Protein AF-A0A0F8YLC0-F1 (afdb_monomer_lite)

Secondary structure (DSSP, 8-state):
-----TTS------S-----S--------SS--------SS---------S-----SS------TT----S-----SSS-EEEEE-SSSPTT--EEEEEEETTEEEEEEE-TTS-EEEEEEEEEEETTEEEEEEE-SS------SS----SS----S-----S----SS-----EESSPPPPBTTB-EEEEE--SS-EEEEE-TT--EEES---TTT-SS---SS----TT------TT-EEEETTTTSEEEEPPSSSPPPB-

Foldseek 3Di:
DDDDDPPPDPPPPDVDDPDPPDDDDDDPDPDDPPDPDDDDDDDPDPPPDPDDDDPDDPDDPDPDDVDPPVPDDDDDDQKDKDWAAAPPDDAQFGIWMFIDHPQKTFIATGGPVGHGDDTQWMWGDDVPDTPDIDGDDPDDDPPPPDDDDDPDDDDDPDDDDDDDDDDPDDDDADEDCDDDAAAAPDKDWHWHPDVVIFIWIQHNVRDIDTPDDDLVPDPPDDVVDDDDCVPPDDDDDAPDWDADDPVRPDIWHHHPDPDDTDD

Sequence (263 aa):
MSVEDTTGEATLSAARVMVPAVFRIEDTGLTDYGDFWHDGASFQTNFVNTASWIIRGTGIVDLDDSTIIANKLQVNSTTPGLVLNETDAAADAKQWTFVAGSNIGWWGTQTDVGAFGEYVIKATRTGAAVNTITILGDTIELNPSGSVDIQTALTATSAIVSGDWKFDAQIIIKERATAPVGESAYGVIWVKNTIPNELWFTNDASQDFMLVSDLISDTTPQLGGNLASNGFDILMADGDKVIFGDGGDMQMYNVTGTGTSKI

Radius of gyration: 43.88 Å; chains: 1; bounding box: 103×36×130 Å

Organism: NCBI:txid412755

Structure (mmCIF, N/CA/C/O backbone):
data_AF-A0A0F8YLC0-F1
#
_entry.id   AF-A0A0F8YLC0-F1
#
loop_
_atom_site.group_PDB
_atom_site.id
_atom_site.type_symbol
_atom_site.label_atom_id
_atom_site.label_alt_id
_atom_site.label_comp_id
_atom_site.label_asym_id
_atom_site.label_entity_id
_atom_site.label_seq_id
_atom_site.pdbx_PDB_ins_code
_atom_site.Cartn_x
_atom_site.Cartn_y
_atom_site.Cartn_z
_atom_site.occupancy
_atom_site.B_iso_or_equiv
_atom_site.auth_seq_id
_atom_site.auth_comp_id
_atom_site.auth_asym_id
_atom_site.auth_atom_id
_atom_site.pdbx_PDB_model_num
ATOM 1 N N . MET A 1 1 ? 51.246 6.888 -69.976 1.00 49.12 1 MET A N 1
ATOM 2 C CA . MET A 1 1 ? 52.614 7.281 -69.586 1.00 49.12 1 MET A CA 1
ATOM 3 C C . MET A 1 1 ? 53.104 6.191 -68.653 1.00 49.12 1 MET A C 1
ATOM 5 O O . MET A 1 1 ? 52.649 6.143 -67.522 1.00 49.12 1 MET A O 1
ATOM 9 N N . SER A 1 2 ? 53.864 5.229 -69.175 1.00 40.53 2 SER A N 1
ATOM 10 C CA . SER A 1 2 ? 54.412 4.113 -68.401 1.00 40.53 2 SER A CA 1
ATOM 11 C C . SER A 1 2 ? 55.784 4.520 -67.880 1.00 40.53 2 SER A C 1
ATOM 13 O O . SER A 1 2 ? 56.675 4.832 -68.668 1.00 40.53 2 SER A O 1
ATOM 15 N N . VAL A 1 3 ? 55.926 4.561 -66.560 1.00 45.16 3 VAL A N 1
ATOM 16 C CA . VAL A 1 3 ? 57.227 4.630 -65.901 1.00 45.16 3 VAL A CA 1
ATOM 17 C C . VAL A 1 3 ? 57.544 3.198 -65.498 1.00 45.16 3 VAL A C 1
ATOM 19 O O . VAL A 1 3 ? 56.932 2.672 -64.575 1.00 45.16 3 VAL A O 1
ATOM 22 N N . GLU A 1 4 ? 58.423 2.543 -66.249 1.00 51.12 4 GLU A N 1
ATOM 23 C CA . GLU A 1 4 ? 59.085 1.328 -65.779 1.00 51.12 4 GLU A CA 1
ATOM 24 C C . GLU A 1 4 ? 60.307 1.775 -64.978 1.00 51.12 4 GLU A C 1
ATOM 26 O O . GLU A 1 4 ? 61.273 2.288 -65.541 1.00 51.12 4 GLU A O 1
ATOM 31 N N . ASP A 1 5 ? 60.232 1.634 -63.657 1.00 52.47 5 ASP A N 1
ATOM 32 C CA . ASP A 1 5 ? 61.389 1.745 -62.778 1.00 52.47 5 ASP A CA 1
ATOM 33 C C . ASP A 1 5 ? 61.902 0.334 -62.483 1.00 52.47 5 ASP A C 1
ATOM 35 O O . ASP A 1 5 ? 61.271 -0.459 -61.784 1.00 52.47 5 ASP A O 1
ATOM 39 N N . THR A 1 6 ? 63.053 0.011 -63.063 1.00 59.28 6 THR A N 1
ATOM 40 C CA . THR A 1 6 ? 63.736 -1.279 -62.932 1.00 59.28 6 THR A CA 1
ATOM 41 C C . THR A 1 6 ? 64.575 -1.400 -61.657 1.00 59.28 6 THR A C 1
ATOM 43 O O . THR A 1 6 ? 65.374 -2.329 -61.554 1.00 59.28 6 THR A O 1
ATOM 46 N N . THR A 1 7 ? 64.439 -0.485 -60.691 1.00 53.69 7 THR A N 1
ATOM 47 C CA . THR A 1 7 ? 65.241 -0.500 -59.450 1.00 53.69 7 THR A CA 1
ATOM 48 C C . THR A 1 7 ? 64.476 -0.844 -58.172 1.00 53.69 7 THR A C 1
ATOM 50 O O . THR A 1 7 ? 65.078 -0.919 -57.107 1.00 53.69 7 THR A O 1
ATOM 53 N N . GLY A 1 8 ? 63.193 -1.203 -58.276 1.00 55.62 8 GLY A N 1
ATOM 54 C CA . GLY A 1 8 ? 62.492 -1.935 -57.214 1.00 55.62 8 GLY A CA 1
ATOM 55 C C . GLY A 1 8 ? 61.989 -1.105 -56.030 1.00 55.62 8 GLY A C 1
ATOM 56 O O . GLY A 1 8 ? 61.423 -1.691 -55.117 1.00 55.62 8 GLY A O 1
ATOM 57 N N . GLU A 1 9 ? 62.098 0.225 -56.063 1.00 57.47 9 GLU A N 1
ATOM 58 C CA . GLU A 1 9 ? 61.400 1.129 -55.136 1.00 57.47 9 GLU A CA 1
ATOM 59 C C . GLU A 1 9 ? 60.918 2.383 -55.879 1.00 57.47 9 GLU A C 1
ATOM 61 O O . GLU A 1 9 ? 61.527 3.452 -55.829 1.00 57.47 9 GLU A O 1
ATOM 66 N N . ALA A 1 10 ? 59.787 2.258 -56.579 1.00 52.00 10 ALA A N 1
ATOM 67 C CA . ALA A 1 10 ? 59.143 3.394 -57.226 1.00 52.00 10 ALA A CA 1
ATOM 68 C C . ALA A 1 10 ? 58.538 4.326 -56.159 1.00 52.00 10 ALA A C 1
ATOM 70 O O . ALA A 1 10 ? 57.393 4.163 -55.729 1.00 52.00 10 ALA A O 1
ATOM 71 N N . THR A 1 11 ? 59.300 5.329 -55.722 1.00 52.69 11 THR A N 1
ATOM 72 C CA . THR A 1 11 ? 58.778 6.431 -54.906 1.00 52.69 11 THR A CA 1
ATOM 73 C C . THR A 1 11 ? 57.911 7.325 -55.790 1.00 52.69 11 THR A C 1
ATOM 75 O O . THR A 1 11 ? 58.383 8.189 -56.528 1.00 52.69 11 THR A O 1
ATOM 78 N N . LEU A 1 12 ? 56.601 7.093 -55.741 1.00 53.84 12 LEU A N 1
ATOM 79 C CA . LEU A 1 12 ? 55.612 7.808 -56.542 1.00 53.84 12 LEU A CA 1
ATOM 80 C C . LEU A 1 12 ? 55.390 9.220 -55.966 1.00 53.84 12 LEU A C 1
ATOM 82 O O . LEU A 1 12 ? 54.436 9.488 -55.242 1.00 53.84 12 LEU A O 1
ATOM 86 N N . SER A 1 13 ? 56.299 10.145 -56.285 1.00 58.00 13 SER A N 1
ATOM 87 C CA . SER A 1 13 ? 56.192 11.577 -55.965 1.00 58.00 13 SER A CA 1
ATOM 88 C C . SER A 1 13 ? 55.211 12.272 -56.920 1.00 58.00 13 SER A C 1
ATOM 90 O O . SER A 1 13 ? 55.579 13.092 -57.763 1.00 58.00 13 SER A O 1
ATOM 92 N N . ALA A 1 14 ? 53.930 11.906 -56.849 1.00 55.78 14 ALA A N 1
ATOM 93 C CA . ALA A 1 14 ? 52.875 12.616 -57.562 1.00 55.78 14 ALA A CA 1
ATOM 94 C C . ALA A 1 14 ? 52.293 13.701 -56.647 1.00 55.78 14 ALA A C 1
ATOM 96 O O . ALA A 1 14 ? 51.530 13.419 -55.728 1.00 55.78 14 ALA A O 1
ATOM 97 N N . ALA A 1 15 ? 52.622 14.964 -56.931 1.00 57.72 15 ALA A N 1
ATOM 98 C CA . ALA A 1 15 ? 52.236 16.133 -56.129 1.00 57.72 15 ALA A CA 1
ATOM 99 C C . ALA A 1 15 ? 50.716 16.401 -56.028 1.00 57.72 15 ALA A C 1
ATOM 101 O O . ALA A 1 15 ? 50.300 17.332 -55.342 1.00 57.72 15 ALA A O 1
ATOM 102 N N . ARG A 1 16 ? 49.869 15.614 -56.698 1.00 55.75 16 ARG A N 1
ATOM 103 C CA . ARG A 1 16 ? 48.421 15.551 -56.467 1.00 55.75 16 ARG A CA 1
ATOM 104 C C . ARG A 1 16 ? 47.838 14.461 -57.353 1.00 55.75 16 ARG A C 1
ATOM 106 O O . ARG A 1 16 ? 47.700 14.652 -58.559 1.00 55.75 16 ARG A O 1
ATOM 113 N N . VAL A 1 17 ? 47.465 13.330 -56.768 1.00 61.19 17 VAL A N 1
ATOM 114 C CA . VAL A 1 17 ? 46.586 12.376 -57.449 1.00 61.19 17 VAL A CA 1
ATOM 115 C C . VAL A 1 17 ? 45.170 12.942 -57.350 1.00 61.19 17 VAL A C 1
ATOM 117 O O . VAL A 1 17 ? 44.557 12.928 -56.286 1.00 61.19 17 VAL A O 1
ATOM 120 N N . MET A 1 18 ? 44.669 13.525 -58.440 1.00 56.62 18 MET A N 1
ATOM 121 C CA . MET A 1 18 ? 43.251 13.870 -58.547 1.00 56.62 18 MET A CA 1
ATOM 122 C C . MET A 1 18 ? 42.465 12.576 -58.735 1.00 56.62 18 MET A C 1
ATOM 124 O O . MET A 1 18 ? 42.407 12.027 -59.833 1.00 56.62 18 MET A O 1
ATOM 128 N N . VAL A 1 19 ? 41.899 12.071 -57.645 1.00 60.88 19 VAL A N 1
ATOM 129 C CA . VAL A 1 19 ? 41.026 10.897 -57.673 1.00 60.88 19 VAL A CA 1
ATOM 130 C C . VAL A 1 19 ? 39.641 11.332 -58.181 1.00 60.88 19 VAL A C 1
ATOM 132 O O . VAL A 1 19 ? 39.143 12.374 -57.742 1.00 60.88 19 VAL A O 1
ATOM 135 N N . PRO A 1 20 ? 39.012 10.599 -59.117 1.00 58.22 20 PRO A N 1
ATOM 136 C CA . PRO A 1 20 ? 37.649 10.887 -59.559 1.00 58.22 20 PRO A CA 1
ATOM 137 C C . PRO A 1 20 ? 36.650 10.837 -58.391 1.00 58.22 20 PRO A C 1
ATOM 139 O O . PRO A 1 20 ? 36.893 10.188 -57.379 1.00 58.22 20 PRO A O 1
ATOM 142 N N . ALA A 1 21 ? 35.503 11.507 -58.553 1.00 61.66 21 ALA A N 1
ATOM 143 C CA . ALA A 1 21 ? 34.485 11.732 -57.514 1.00 61.66 21 ALA A CA 1
ATOM 144 C C . ALA A 1 21 ? 33.910 10.463 -56.846 1.00 61.66 21 ALA A C 1
ATOM 146 O O . ALA A 1 21 ? 33.187 10.566 -55.858 1.00 61.66 21 ALA A O 1
ATOM 147 N N . VAL A 1 22 ? 34.219 9.278 -57.373 1.00 52.50 22 VAL A N 1
ATOM 148 C CA . VAL A 1 22 ? 33.866 7.991 -56.782 1.00 52.50 22 VAL A CA 1
ATOM 149 C C . VAL A 1 22 ? 35.125 7.137 -56.746 1.00 52.50 22 VAL A C 1
ATOM 151 O O . VAL A 1 22 ? 35.568 6.608 -57.763 1.00 52.50 22 VAL A O 1
ATOM 154 N N . PHE A 1 23 ? 35.705 7.019 -55.560 1.00 60.34 23 PHE A N 1
ATOM 155 C CA . PHE A 1 23 ? 36.750 6.054 -55.271 1.00 60.34 23 PHE A CA 1
ATOM 156 C C . PHE A 1 23 ? 36.068 4.783 -54.757 1.00 60.34 23 PHE A C 1
ATOM 158 O O . PHE A 1 23 ? 35.532 4.766 -53.650 1.00 60.34 23 PHE A O 1
ATOM 165 N N . ARG A 1 24 ? 36.010 3.745 -55.597 1.00 52.91 24 ARG A N 1
ATOM 166 C CA . ARG A 1 24 ? 35.625 2.389 -55.191 1.00 52.91 24 ARG A CA 1
ATOM 167 C C . ARG A 1 24 ? 36.893 1.570 -55.018 1.00 52.91 24 ARG A C 1
ATOM 169 O O . ARG A 1 24 ? 37.683 1.483 -55.953 1.00 52.91 24 ARG A O 1
ATOM 176 N N . ILE A 1 25 ? 37.046 0.960 -53.852 1.00 61.25 25 ILE A N 1
ATOM 177 C CA . ILE A 1 25 ? 37.975 -0.148 -53.658 1.00 61.25 25 ILE A CA 1
ATOM 178 C C . ILE A 1 25 ? 37.118 -1.408 -53.747 1.00 61.25 25 ILE A C 1
ATOM 180 O O . ILE A 1 25 ? 36.230 -1.608 -52.921 1.00 61.25 25 ILE A O 1
ATOM 184 N N . GLU A 1 26 ? 37.324 -2.199 -54.792 1.00 55.62 26 GLU A N 1
ATOM 185 C CA . GLU A 1 26 ? 36.724 -3.523 -54.938 1.00 55.62 26 GLU A CA 1
ATOM 186 C C . GLU A 1 26 ? 37.844 -4.533 -54.696 1.00 55.62 26 GLU A C 1
ATOM 188 O O . GLU A 1 26 ? 38.778 -4.634 -55.491 1.00 55.62 26 GLU A O 1
ATOM 193 N N . ASP A 1 27 ? 37.776 -5.229 -53.564 1.00 59.66 27 ASP A N 1
ATOM 194 C CA . ASP A 1 27 ? 38.642 -6.369 -53.300 1.00 59.66 27 ASP A CA 1
ATOM 195 C C . ASP A 1 27 ? 38.067 -7.590 -54.026 1.00 59.66 27 ASP A C 1
ATOM 197 O O . ASP A 1 27 ? 36.895 -7.937 -53.872 1.00 59.66 27 ASP A O 1
ATOM 201 N N . THR A 1 28 ? 38.867 -8.182 -54.906 1.00 49.25 28 THR A N 1
ATOM 202 C CA . THR A 1 28 ? 38.470 -9.324 -55.744 1.00 49.25 28 THR A CA 1
ATOM 203 C C . THR A 1 28 ? 39.374 -10.540 -55.525 1.00 49.25 28 THR A C 1
ATOM 205 O O . THR A 1 28 ? 39.322 -11.495 -56.303 1.00 49.25 28 THR A O 1
ATOM 208 N N . GLY A 1 29 ? 40.173 -10.538 -54.452 1.00 44.09 29 GLY A N 1
ATOM 209 C CA . GLY A 1 29 ? 40.976 -11.674 -54.009 1.00 44.09 29 GLY A CA 1
ATOM 210 C C . GLY A 1 29 ? 40.245 -12.510 -52.961 1.00 44.09 29 GLY A C 1
ATOM 211 O O . GLY A 1 29 ? 39.555 -11.996 -52.095 1.00 44.09 29 GLY A O 1
ATOM 212 N N . LEU A 1 30 ? 40.342 -13.832 -53.063 1.00 47.66 30 LEU A N 1
ATOM 213 C CA . LEU A 1 30 ? 39.738 -14.761 -52.114 1.00 47.66 30 LEU A CA 1
ATOM 214 C C . LEU A 1 30 ? 40.624 -14.908 -50.863 1.00 47.66 30 LEU A C 1
ATOM 216 O O . LEU A 1 30 ? 41.821 -15.153 -50.983 1.00 47.66 30 LEU A O 1
ATOM 220 N N . THR A 1 31 ? 39.976 -14.955 -49.695 1.00 48.81 31 THR A N 1
ATOM 221 C CA . THR A 1 31 ? 40.409 -15.565 -48.413 1.00 48.81 31 THR A CA 1
ATOM 222 C C . THR A 1 31 ? 41.357 -14.833 -47.463 1.00 48.81 31 THR A C 1
ATOM 224 O O . THR A 1 31 ? 41.615 -15.385 -46.393 1.00 48.81 31 THR A O 1
ATOM 227 N N . ASP A 1 32 ? 41.790 -13.605 -47.716 1.00 52.91 32 ASP A N 1
ATOM 228 C CA . ASP A 1 32 ? 42.216 -12.753 -46.609 1.00 52.91 32 ASP A CA 1
ATOM 229 C C . ASP A 1 32 ? 40.988 -12.065 -46.008 1.00 52.91 32 ASP A C 1
ATOM 231 O O . ASP A 1 32 ? 40.116 -11.528 -46.688 1.00 52.91 32 ASP A O 1
ATOM 235 N N . TYR A 1 33 ? 40.877 -12.125 -44.684 1.00 45.19 33 TYR A N 1
ATOM 236 C CA . TYR A 1 33 ? 40.145 -11.090 -43.981 1.00 45.19 33 TYR A CA 1
ATOM 237 C C . TYR A 1 33 ? 40.898 -9.807 -44.311 1.00 45.19 33 TYR A C 1
ATOM 239 O O . TYR A 1 33 ? 41.964 -9.560 -43.750 1.00 45.19 33 TYR A O 1
ATOM 247 N N . GLY A 1 34 ? 40.402 -9.058 -45.297 1.00 45.28 34 GLY A N 1
ATOM 248 C CA . GLY A 1 34 ? 40.813 -7.693 -45.585 1.00 45.28 34 GLY A CA 1
ATOM 249 C C . GLY A 1 34 ? 40.437 -6.803 -44.408 1.00 45.28 34 GLY A C 1
ATOM 250 O O . GLY A 1 34 ? 39.575 -5.930 -44.511 1.00 45.28 34 GLY A O 1
ATOM 251 N N . ASP A 1 35 ? 41.059 -7.065 -43.264 1.00 55.19 35 ASP A N 1
ATOM 252 C CA . ASP A 1 35 ? 41.109 -6.151 -42.157 1.00 55.19 35 ASP A CA 1
ATOM 253 C C . ASP A 1 35 ? 41.829 -4.919 -42.690 1.00 55.19 35 ASP A C 1
ATOM 255 O O . ASP A 1 35 ? 42.905 -4.995 -43.290 1.00 55.19 35 ASP A O 1
ATOM 259 N N . PHE A 1 36 ? 41.229 -3.757 -42.470 1.00 60.41 36 PHE A N 1
ATOM 260 C CA . PHE A 1 36 ? 41.918 -2.478 -42.552 1.00 60.41 36 PHE A CA 1
ATOM 261 C C . PHE A 1 36 ? 42.974 -2.426 -41.426 1.00 60.41 36 PHE A C 1
ATOM 263 O O . PHE A 1 36 ? 42.883 -1.631 -40.496 1.00 60.41 36 PHE A O 1
ATOM 270 N N . TRP A 1 37 ? 43.965 -3.316 -41.451 1.00 50.88 37 TRP A N 1
ATOM 271 C CA . TRP A 1 37 ? 45.118 -3.277 -40.569 1.00 50.88 37 TRP A CA 1
ATOM 272 C C . TRP A 1 37 ? 46.040 -2.181 -41.087 1.00 50.88 37 TRP A C 1
ATOM 274 O O . TRP A 1 37 ? 46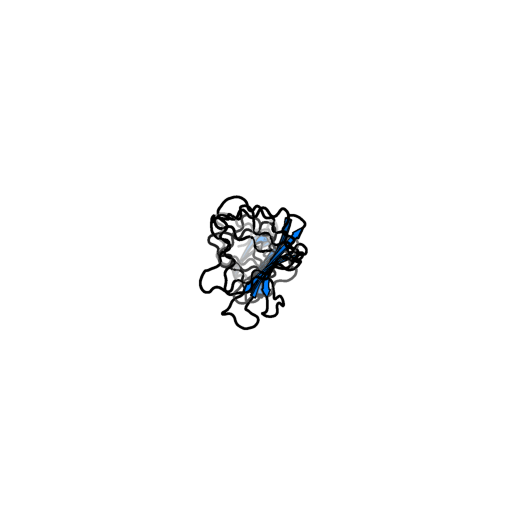.765 -2.349 -42.064 1.00 50.88 37 TRP A O 1
ATOM 284 N N . HIS A 1 38 ? 45.967 -1.023 -40.443 1.00 56.09 38 HIS A N 1
ATOM 285 C CA . HIS A 1 38 ? 46.958 0.027 -40.594 1.00 56.09 38 HIS A CA 1
ATOM 286 C C . HIS A 1 38 ? 47.883 -0.041 -39.380 1.00 56.09 38 HIS A C 1
ATOM 288 O O . HIS A 1 38 ?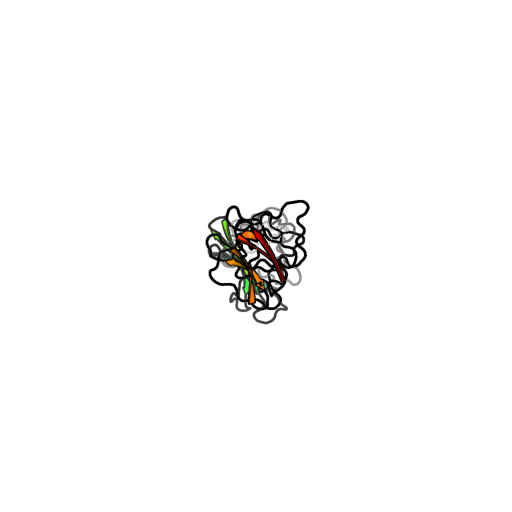 47.427 -0.019 -38.235 1.00 56.09 38 HIS A O 1
ATOM 294 N N . ASP A 1 39 ? 49.178 -0.207 -39.631 1.00 47.31 39 ASP A N 1
ATOM 295 C CA . ASP A 1 39 ? 50.167 -0.337 -38.577 1.00 47.31 39 ASP A CA 1
ATOM 296 C C . ASP A 1 39 ? 50.347 0.988 -37.821 1.00 47.31 39 ASP A C 1
ATOM 298 O O . ASP A 1 39 ? 50.093 2.099 -38.299 1.00 47.31 39 ASP A O 1
ATOM 302 N N . GLY A 1 40 ? 50.654 0.844 -36.537 1.00 50.69 40 GLY A N 1
ATOM 303 C CA . GLY A 1 40 ? 50.565 1.913 -35.562 1.00 50.69 40 GLY A CA 1
ATOM 304 C C . GLY A 1 40 ? 51.475 3.097 -35.868 1.00 50.69 40 GLY A C 1
ATOM 305 O O . GLY A 1 40 ? 52.670 3.045 -35.611 1.00 50.69 40 GLY A O 1
ATOM 306 N N . ALA A 1 41 ? 50.877 4.204 -36.300 1.00 49.00 41 ALA A N 1
ATOM 307 C CA . ALA A 1 41 ? 51.009 5.514 -35.662 1.00 49.00 41 ALA A CA 1
ATOM 308 C C . ALA A 1 41 ? 50.240 6.570 -36.472 1.00 49.00 41 ALA A C 1
ATOM 310 O O . ALA A 1 41 ? 50.691 7.023 -37.518 1.00 49.00 41 ALA A O 1
ATOM 311 N N . SER A 1 42 ? 49.150 7.088 -35.902 1.00 58.41 42 SER A N 1
ATOM 312 C CA . SER A 1 42 ? 48.472 8.328 -36.331 1.00 58.41 42 SER A CA 1
ATOM 313 C C . SER A 1 42 ? 47.479 8.213 -37.497 1.00 58.41 42 SER A C 1
ATOM 315 O O . SER A 1 42 ? 47.664 8.801 -38.558 1.00 58.41 42 SER A O 1
ATOM 317 N N . PHE A 1 43 ? 46.320 7.607 -37.234 1.00 49.41 43 PHE A N 1
ATOM 318 C CA . PHE A 1 43 ? 45.073 8.037 -37.876 1.00 49.41 43 PHE A CA 1
ATOM 319 C C . PHE A 1 43 ? 44.143 8.606 -36.796 1.00 49.41 43 PHE A C 1
ATOM 321 O O . PHE A 1 43 ? 43.257 7.936 -36.279 1.00 49.41 43 PHE A O 1
ATOM 328 N N . GLN A 1 44 ? 44.358 9.870 -36.410 1.00 53.06 44 GLN A N 1
ATOM 329 C CA . GLN A 1 44 ? 43.299 10.651 -35.764 1.00 53.06 44 GLN A CA 1
ATOM 330 C C . GLN A 1 44 ? 42.318 11.106 -36.844 1.00 53.06 44 GLN A C 1
ATOM 332 O O . GLN A 1 44 ? 42.245 12.282 -37.196 1.00 53.06 44 GLN A O 1
ATOM 337 N N . THR A 1 45 ? 41.568 10.174 -37.415 1.00 47.62 45 THR A N 1
ATOM 338 C CA . THR A 1 45 ? 40.414 10.554 -38.217 1.00 47.62 45 THR A CA 1
ATOM 339 C C . THR A 1 45 ? 39.217 10.691 -37.312 1.00 47.62 45 THR A C 1
ATOM 341 O O . THR A 1 45 ? 38.563 9.717 -36.949 1.00 47.62 45 THR A O 1
ATOM 344 N N . ASN A 1 46 ? 38.870 11.945 -37.036 1.00 46.41 46 ASN A N 1
ATOM 345 C CA . ASN A 1 46 ? 37.465 12.301 -36.954 1.00 46.41 46 ASN A CA 1
ATOM 346 C C . ASN A 1 46 ? 36.837 11.930 -38.304 1.00 46.41 46 ASN A C 1
ATOM 348 O O . ASN A 1 46 ? 36.832 12.734 -39.236 1.00 46.41 46 ASN A O 1
ATOM 352 N N . PHE A 1 47 ? 36.349 10.697 -38.439 1.00 51.47 47 PHE A N 1
ATOM 353 C CA . PHE A 1 47 ? 35.451 10.332 -39.524 1.00 51.47 47 PHE A CA 1
ATOM 354 C C . PHE A 1 47 ? 34.147 11.106 -39.302 1.00 51.47 47 PHE A C 1
ATOM 356 O O . PHE A 1 47 ? 33.212 10.629 -38.666 1.00 51.47 47 PHE A O 1
ATOM 363 N N . VAL A 1 48 ? 34.099 12.352 -39.781 1.00 45.22 48 VAL A N 1
ATOM 364 C CA . VAL A 1 48 ? 32.869 13.145 -39.829 1.00 45.22 48 VAL A CA 1
ATOM 365 C C . VAL A 1 48 ? 32.042 12.582 -40.970 1.00 45.22 48 VAL A C 1
ATOM 367 O O . VAL A 1 48 ? 32.186 12.986 -42.122 1.00 45.22 48 VAL A O 1
ATOM 370 N N . ASN A 1 49 ? 31.218 11.585 -40.665 1.00 43.88 49 ASN A N 1
ATOM 371 C CA . ASN A 1 49 ? 30.303 11.033 -41.644 1.00 43.88 49 ASN A CA 1
ATOM 372 C C . ASN A 1 49 ? 28.966 11.781 -41.599 1.00 43.88 49 ASN A C 1
ATOM 374 O O . ASN A 1 49 ? 28.354 11.917 -40.543 1.00 43.88 49 ASN A O 1
ATOM 378 N N . THR A 1 50 ? 28.524 12.280 -42.751 1.00 47.16 50 THR A N 1
ATOM 379 C CA . THR A 1 50 ? 27.253 12.999 -42.922 1.00 47.16 50 THR A CA 1
ATOM 380 C C . THR A 1 50 ? 26.088 12.082 -43.320 1.00 47.16 50 THR A C 1
ATOM 382 O O . THR A 1 50 ? 24.983 12.576 -43.536 1.00 47.16 50 THR A O 1
ATOM 385 N N . ALA A 1 51 ? 26.301 10.763 -43.407 1.00 47.47 51 ALA A N 1
ATOM 386 C CA . ALA A 1 51 ? 25.302 9.762 -43.776 1.00 47.47 51 ALA A CA 1
ATOM 387 C C . ALA A 1 51 ? 25.186 8.628 -42.735 1.00 47.47 51 ALA A C 1
ATOM 389 O O . ALA A 1 51 ? 26.109 8.347 -41.971 1.00 47.47 51 ALA A O 1
ATOM 390 N N . SER A 1 52 ? 24.024 7.964 -42.708 1.00 48.38 52 SER A N 1
ATOM 391 C CA . SER A 1 52 ? 23.749 6.829 -41.820 1.00 48.38 52 SER A CA 1
ATOM 392 C C . SER A 1 52 ? 24.671 5.649 -42.134 1.00 48.38 52 SER A C 1
ATOM 394 O O . SER A 1 52 ? 24.592 5.072 -43.218 1.00 48.38 52 SER A O 1
ATOM 396 N N . TRP A 1 53 ? 25.502 5.245 -41.173 1.00 51.47 53 TRP A N 1
ATOM 397 C CA . TRP A 1 53 ? 26.164 3.943 -41.223 1.00 51.47 53 TRP A CA 1
ATOM 398 C C . TRP A 1 53 ? 25.133 2.880 -40.879 1.00 51.47 53 TRP A C 1
ATOM 400 O O . TRP A 1 53 ? 24.632 2.834 -39.758 1.00 51.47 53 TRP A O 1
ATOM 410 N N . ILE A 1 54 ? 24.795 2.038 -41.852 1.00 50.75 54 ILE A N 1
ATOM 411 C CA . ILE A 1 54 ? 24.036 0.820 -41.591 1.00 50.75 54 ILE A CA 1
ATOM 412 C C . ILE A 1 54 ? 25.018 -0.337 -41.708 1.00 50.75 54 ILE A C 1
ATOM 414 O O . ILE A 1 54 ? 25.346 -0.761 -42.814 1.00 50.75 54 ILE A O 1
ATOM 418 N N . ILE A 1 55 ? 25.495 -0.838 -40.573 1.00 58.28 55 ILE A N 1
ATOM 419 C CA . ILE A 1 55 ? 26.269 -2.078 -40.539 1.00 58.28 55 ILE A CA 1
ATOM 420 C C . ILE A 1 55 ? 25.248 -3.215 -40.658 1.00 58.28 55 ILE A C 1
ATOM 422 O O . ILE A 1 55 ? 24.458 -3.446 -39.746 1.00 58.28 55 ILE A O 1
ATOM 426 N N . ARG A 1 56 ? 25.183 -3.853 -41.832 1.00 41.12 56 ARG A N 1
ATOM 427 C CA . ARG A 1 56 ? 24.302 -4.999 -42.106 1.00 41.12 56 ARG A CA 1
ATOM 428 C C . ARG A 1 56 ? 25.157 -6.252 -42.256 1.00 41.12 56 ARG A C 1
ATOM 430 O O . ARG A 1 56 ? 26.031 -6.284 -43.113 1.00 41.12 56 ARG A O 1
ATOM 437 N N . GLY A 1 57 ? 24.875 -7.279 -41.463 1.00 45.59 57 GLY A N 1
ATOM 438 C CA . GLY A 1 57 ? 25.552 -8.577 -41.511 1.00 45.59 57 GLY A CA 1
ATOM 439 C C . GLY A 1 57 ? 25.377 -9.339 -40.197 1.00 45.59 57 GLY A C 1
ATOM 440 O O . GLY A 1 57 ? 24.841 -8.795 -39.239 1.00 45.59 57 GLY A O 1
ATOM 441 N N . THR A 1 58 ? 25.841 -10.589 -40.137 1.00 45.28 58 THR A N 1
ATOM 442 C CA . THR A 1 58 ? 26.006 -11.343 -38.874 1.00 45.28 58 THR A CA 1
ATOM 443 C C . THR A 1 58 ? 27.257 -10.911 -38.099 1.00 45.28 58 THR A C 1
ATOM 445 O O . THR A 1 58 ? 27.577 -11.500 -37.070 1.00 45.28 58 THR A O 1
ATOM 448 N N . GLY A 1 59 ? 27.992 -9.924 -38.621 1.00 44.22 59 GLY A N 1
ATOM 449 C CA . GLY A 1 59 ? 29.179 -9.361 -37.996 1.00 44.22 59 GLY A CA 1
ATOM 450 C C . GLY A 1 59 ? 28.805 -8.558 -36.758 1.00 44.22 59 GLY A C 1
ATOM 451 O O . GLY A 1 59 ? 27.952 -7.672 -36.807 1.00 44.22 59 GLY A O 1
ATOM 452 N N . ILE A 1 60 ? 29.455 -8.891 -35.653 1.00 48.88 60 ILE A N 1
ATOM 453 C CA . ILE A 1 60 ? 29.465 -8.092 -34.434 1.00 48.88 60 ILE A CA 1
ATOM 454 C C . ILE A 1 60 ? 30.089 -6.737 -34.798 1.00 48.88 60 ILE A C 1
ATOM 456 O O . ILE A 1 60 ? 31.079 -6.685 -35.528 1.00 48.88 60 ILE A O 1
ATOM 460 N N . VAL A 1 61 ? 29.513 -5.631 -34.317 1.00 63.09 61 VAL A N 1
ATOM 461 C CA . VAL A 1 61 ? 30.270 -4.374 -34.225 1.00 63.09 61 VAL A CA 1
ATOM 462 C C . VAL A 1 61 ? 31.272 -4.590 -33.102 1.00 63.09 61 VAL A C 1
ATOM 464 O O . VAL A 1 61 ? 30.973 -4.315 -31.942 1.00 63.09 61 VAL A O 1
ATOM 467 N N . ASP A 1 62 ? 32.395 -5.213 -33.446 1.00 52.81 62 ASP A N 1
ATOM 468 C CA . ASP A 1 62 ? 33.442 -5.539 -32.494 1.00 52.81 62 ASP A CA 1
ATOM 469 C C . ASP A 1 62 ? 34.280 -4.282 -32.270 1.00 52.81 62 ASP A C 1
ATOM 471 O O . ASP A 1 62 ? 34.980 -3.796 -33.159 1.00 52.81 62 ASP A O 1
ATOM 475 N N . LEU A 1 63 ? 34.101 -3.678 -31.101 1.00 64.12 63 LEU A N 1
ATOM 476 C CA . LEU A 1 63 ? 34.905 -2.555 -30.637 1.00 64.12 63 LEU A CA 1
ATOM 477 C C . LEU A 1 63 ? 36.060 -3.164 -29.831 1.00 64.12 63 LEU A C 1
ATOM 479 O O . LEU A 1 63 ? 36.032 -3.133 -28.604 1.00 64.12 63 LEU A O 1
ATOM 483 N N . ASP A 1 64 ? 37.005 -3.797 -30.531 1.00 51.62 64 ASP A N 1
ATOM 484 C CA . ASP A 1 64 ? 38.039 -4.658 -29.940 1.00 51.62 64 ASP A CA 1
ATOM 485 C C . ASP A 1 64 ? 38.993 -3.908 -28.967 1.00 51.62 64 ASP A C 1
ATOM 487 O O . ASP A 1 64 ? 39.204 -2.687 -29.037 1.00 51.62 64 ASP A O 1
ATOM 491 N N . ASP A 1 65 ? 39.575 -4.680 -28.046 1.00 45.84 65 ASP A N 1
ATOM 492 C CA . ASP A 1 65 ? 40.159 -4.384 -26.719 1.00 45.84 65 ASP A CA 1
ATOM 493 C C . ASP A 1 65 ? 41.415 -3.478 -26.692 1.00 45.84 65 ASP A C 1
ATOM 495 O O . ASP A 1 65 ? 42.081 -3.314 -25.672 1.00 45.84 65 ASP A O 1
ATOM 499 N N . SER A 1 66 ? 41.758 -2.811 -27.794 1.00 50.66 66 SER A N 1
ATOM 500 C CA . SER A 1 66 ? 42.780 -1.743 -27.782 1.00 50.66 66 SER A CA 1
ATOM 501 C C . SER A 1 66 ? 42.185 -0.336 -27.859 1.00 50.66 66 SER A C 1
ATOM 503 O O . SER A 1 66 ? 42.850 0.647 -27.518 1.00 50.66 66 SER A O 1
ATOM 505 N N . THR A 1 67 ? 40.903 -0.219 -28.213 1.00 53.00 67 THR A N 1
ATOM 506 C CA . THR A 1 67 ? 40.151 1.033 -28.136 1.00 53.00 67 THR A CA 1
ATOM 507 C C . THR A 1 67 ? 39.295 1.050 -26.885 1.00 53.00 67 THR A C 1
ATOM 509 O O . THR A 1 67 ? 38.088 0.832 -26.922 1.00 53.00 67 THR A O 1
ATOM 512 N N . ILE A 1 68 ? 39.918 1.390 -25.755 1.00 52.91 68 ILE A N 1
ATOM 513 C CA . ILE A 1 68 ? 39.181 1.913 -24.605 1.00 52.91 68 ILE A CA 1
ATOM 514 C C . ILE A 1 68 ? 38.269 3.017 -25.159 1.00 52.91 68 ILE A C 1
ATOM 516 O O . ILE A 1 68 ? 38.763 4.064 -25.590 1.00 52.91 68 ILE A O 1
ATOM 520 N N . ILE A 1 69 ? 36.946 2.824 -25.169 1.00 59.78 69 ILE A N 1
ATOM 521 C CA . ILE A 1 69 ? 36.016 3.945 -25.335 1.00 59.78 69 ILE A CA 1
ATOM 522 C C . ILE A 1 69 ? 36.168 4.760 -24.053 1.00 59.78 69 ILE A C 1
ATOM 524 O O . ILE A 1 69 ? 35.401 4.609 -23.110 1.00 59.78 69 ILE A O 1
ATOM 528 N N . ALA A 1 70 ? 37.205 5.594 -23.988 1.00 55.16 70 ALA A N 1
ATOM 529 C CA . ALA A 1 70 ? 37.693 6.227 -22.765 1.00 55.16 70 ALA A CA 1
ATOM 530 C C . ALA A 1 70 ? 36.670 7.158 -22.091 1.00 55.16 70 ALA A C 1
ATOM 532 O O . ALA A 1 70 ? 36.962 7.714 -21.040 1.00 55.16 70 ALA A O 1
ATOM 533 N N . ASN A 1 71 ? 35.483 7.339 -22.685 1.00 62.12 71 ASN A N 1
ATOM 534 C CA . ASN A 1 71 ? 34.456 8.255 -22.210 1.00 62.12 71 ASN A CA 1
ATOM 535 C C . ASN A 1 71 ? 33.035 7.650 -22.227 1.00 62.12 71 ASN A C 1
ATOM 537 O O . ASN A 1 71 ? 32.451 7.481 -21.162 1.00 62.12 71 ASN A O 1
ATOM 541 N N . LYS A 1 72 ? 32.430 7.390 -23.403 1.00 67.31 72 LYS A N 1
ATOM 542 C CA . LYS A 1 72 ? 31.032 6.906 -23.537 1.00 67.31 72 LYS A CA 1
ATOM 543 C C . LYS A 1 72 ? 30.657 6.514 -24.973 1.00 67.31 72 LYS A C 1
ATOM 545 O O . LYS A 1 72 ? 31.090 7.173 -25.916 1.00 67.31 72 LYS A O 1
ATOM 550 N N . LEU A 1 73 ? 29.745 5.550 -25.124 1.00 77.62 73 LEU A N 1
ATOM 551 C CA . LEU A 1 73 ? 28.936 5.383 -26.338 1.00 77.62 73 LEU A CA 1
ATOM 552 C C . LEU A 1 73 ? 27.793 6.412 -26.304 1.00 77.62 73 LEU A C 1
ATOM 554 O O . LEU A 1 73 ? 26.856 6.282 -25.518 1.00 77.62 73 LEU A O 1
ATOM 558 N N . GLN A 1 74 ? 27.887 7.473 -27.110 1.00 81.06 74 GLN A N 1
ATOM 559 C CA . GLN A 1 74 ? 26.892 8.549 -27.138 1.00 81.06 74 GLN A CA 1
ATOM 560 C C . GLN A 1 74 ? 25.998 8.448 -28.376 1.00 81.06 74 GLN A C 1
ATOM 562 O O . GLN A 1 74 ? 26.459 8.638 -29.499 1.00 81.06 74 GLN A O 1
ATOM 567 N N . VAL A 1 75 ? 24.698 8.240 -28.156 1.00 83.62 75 VAL A N 1
ATOM 568 C CA . VAL A 1 75 ? 23.677 8.282 -29.212 1.00 83.62 75 VAL A CA 1
ATOM 569 C C . VAL A 1 75 ? 23.046 9.674 -29.234 1.00 83.62 75 VAL A C 1
ATOM 571 O O . VAL A 1 75 ? 22.308 10.048 -28.325 1.00 83.62 75 VAL A O 1
ATOM 574 N N . ASN A 1 76 ? 23.354 10.459 -30.268 1.00 82.38 76 ASN A N 1
ATOM 575 C CA . ASN A 1 76 ? 22.809 11.805 -30.455 1.00 82.38 76 ASN A CA 1
ATOM 576 C C . ASN A 1 76 ? 21.629 11.772 -31.427 1.00 82.38 76 ASN A C 1
ATOM 578 O O . ASN A 1 76 ? 21.813 11.672 -32.636 1.00 82.38 76 ASN A O 1
ATOM 582 N N . SER A 1 77 ? 20.417 11.873 -30.889 1.00 85.69 77 SER A N 1
ATOM 583 C CA . SER A 1 77 ? 19.166 11.968 -31.645 1.00 85.69 77 SER A CA 1
ATOM 584 C C . SER A 1 77 ? 18.176 12.835 -30.862 1.00 85.69 77 SER A C 1
ATOM 586 O O . SER A 1 77 ? 18.388 13.119 -29.684 1.00 85.69 77 SER A O 1
ATOM 588 N N . THR A 1 78 ? 17.085 13.265 -31.490 1.00 87.38 78 THR A N 1
ATOM 589 C CA . THR A 1 78 ? 15.941 13.850 -30.767 1.00 87.38 78 THR A CA 1
ATOM 590 C C . THR A 1 78 ? 15.200 12.798 -29.940 1.00 87.38 78 THR A C 1
ATOM 592 O O . THR A 1 78 ? 14.553 13.138 -28.953 1.00 87.38 78 THR A O 1
ATOM 595 N N . THR A 1 79 ? 15.322 11.529 -30.340 1.00 89.38 79 THR A N 1
ATOM 596 C CA . THR A 1 79 ? 14.765 10.360 -29.653 1.00 89.38 79 THR A CA 1
ATOM 597 C C . THR A 1 79 ? 15.803 9.232 -29.669 1.00 89.38 79 THR A C 1
ATOM 599 O O . THR A 1 79 ? 15.688 8.301 -30.468 1.00 89.38 79 THR A O 1
ATOM 602 N N . PRO A 1 80 ? 16.912 9.346 -28.915 1.00 90.94 80 PRO A N 1
ATOM 603 C CA . PRO A 1 80 ? 17.903 8.284 -28.853 1.00 90.94 80 PRO A CA 1
ATOM 604 C C . PRO A 1 80 ? 17.280 7.030 -28.248 1.00 90.94 80 PRO A C 1
ATOM 606 O O . PRO A 1 80 ? 16.543 7.104 -27.261 1.00 90.94 80 PRO A O 1
ATOM 609 N N . GLY A 1 81 ? 17.610 5.879 -28.823 1.00 89.31 81 GLY A N 1
ATOM 610 C CA . GLY A 1 81 ? 17.177 4.614 -28.270 1.00 89.31 81 GLY A CA 1
ATOM 611 C C . GLY A 1 81 ? 18.051 3.438 -28.668 1.00 89.31 81 GLY A C 1
ATOM 612 O O . GLY A 1 81 ? 18.854 3.522 -29.598 1.00 89.31 81 GLY A O 1
ATOM 613 N N . LEU A 1 82 ? 17.878 2.356 -27.923 1.00 91.25 82 LEU A N 1
ATOM 614 C CA . LEU A 1 82 ? 18.453 1.041 -28.155 1.00 91.25 82 LEU A CA 1
ATOM 615 C C . LEU A 1 82 ? 17.302 0.047 -28.282 1.00 91.25 82 LEU A C 1
ATOM 617 O O . LEU A 1 82 ? 16.368 0.088 -27.484 1.00 91.25 82 LEU A O 1
ATOM 621 N N . VAL A 1 83 ? 17.382 -0.841 -29.270 1.00 91.00 83 VAL A N 1
ATOM 622 C CA . VAL A 1 83 ? 16.431 -1.939 -29.457 1.00 91.00 83 VAL A CA 1
ATOM 623 C C . VAL A 1 83 ? 17.187 -3.250 -29.310 1.00 91.00 83 VAL A C 1
ATOM 625 O O . VAL A 1 83 ? 18.170 -3.482 -30.014 1.00 91.00 83 VAL A O 1
ATOM 628 N N . LEU A 1 84 ? 16.729 -4.092 -28.391 1.00 91.81 84 LEU A N 1
ATOM 629 C CA . LEU A 1 84 ? 17.178 -5.467 -28.225 1.00 91.81 84 LEU A CA 1
ATOM 630 C C . LEU A 1 84 ? 16.154 -6.375 -28.907 1.00 91.81 84 LEU A C 1
ATOM 632 O O . LEU A 1 84 ? 14.964 -6.247 -28.638 1.00 91.81 84 LEU A O 1
ATOM 636 N N . ASN A 1 85 ? 16.613 -7.261 -29.792 1.00 90.12 85 ASN A N 1
ATOM 637 C CA . ASN A 1 85 ? 15.754 -8.207 -30.505 1.00 90.12 85 ASN A CA 1
ATOM 638 C C . ASN A 1 85 ? 15.904 -9.609 -29.892 1.00 90.12 85 ASN A C 1
ATOM 640 O O . ASN A 1 85 ? 17.007 -10.152 -29.883 1.00 90.12 85 ASN A O 1
ATOM 644 N N . GLU A 1 86 ? 14.806 -10.195 -29.433 1.00 90.88 86 GLU A N 1
ATOM 645 C CA . GLU A 1 86 ? 14.680 -11.571 -28.959 1.00 90.88 86 GLU A CA 1
ATOM 646 C C . GLU A 1 86 ? 14.309 -12.480 -30.132 1.00 90.88 86 GLU A C 1
ATOM 648 O O . GLU A 1 86 ? 13.248 -12.357 -30.746 1.00 90.88 86 GLU A O 1
ATOM 653 N N . THR A 1 87 ? 15.220 -13.376 -30.501 1.00 87.19 87 THR A N 1
ATOM 654 C CA . THR A 1 87 ? 15.067 -14.233 -31.686 1.00 87.19 87 THR A CA 1
ATOM 655 C C . THR A 1 87 ? 14.151 -15.430 -31.452 1.00 87.19 87 THR A C 1
ATOM 657 O O . THR A 1 87 ? 13.671 -16.024 -32.417 1.00 87.19 87 THR A O 1
ATOM 660 N N . ASP A 1 88 ? 13.903 -15.776 -30.193 1.00 85.88 88 ASP A N 1
ATOM 661 C CA . ASP A 1 88 ? 13.077 -16.893 -29.739 1.00 85.88 88 ASP A CA 1
ATOM 662 C C . ASP A 1 88 ? 11.680 -16.471 -29.252 1.00 85.88 88 ASP A C 1
ATOM 664 O O . ASP A 1 88 ? 10.840 -17.333 -28.983 1.00 85.88 88 ASP A O 1
ATOM 668 N N . ALA A 1 89 ? 11.386 -15.170 -29.205 1.00 86.69 89 ALA A N 1
ATOM 669 C CA . ALA A 1 89 ? 10.065 -14.660 -28.862 1.00 86.69 89 ALA A CA 1
ATOM 670 C C . ALA A 1 89 ? 9.049 -14.808 -30.017 1.00 86.69 89 ALA A C 1
ATOM 672 O O . ALA A 1 89 ? 9.383 -14.832 -31.210 1.00 86.69 89 ALA A O 1
ATOM 673 N N . ALA A 1 90 ? 7.766 -14.912 -29.654 1.00 86.25 90 ALA A N 1
ATOM 674 C CA . ALA A 1 90 ? 6.655 -14.969 -30.603 1.00 86.25 90 ALA A CA 1
ATOM 675 C C . ALA A 1 90 ? 6.529 -13.663 -31.413 1.00 86.25 90 ALA A C 1
ATOM 677 O O . ALA A 1 90 ? 7.133 -12.646 -31.079 1.00 86.25 90 ALA A O 1
ATOM 678 N N . ALA A 1 91 ? 5.743 -13.684 -32.495 1.00 82.06 91 ALA A N 1
ATOM 679 C CA . ALA A 1 91 ? 5.459 -12.472 -33.264 1.00 82.06 91 ALA A CA 1
ATOM 680 C C . ALA A 1 91 ? 4.915 -11.352 -32.357 1.00 82.06 91 ALA A C 1
ATOM 682 O O . ALA A 1 91 ? 4.122 -11.622 -31.456 1.00 82.06 91 ALA A O 1
ATOM 683 N N . ASP A 1 92 ? 5.364 -10.122 -32.610 1.00 79.12 92 ASP A N 1
ATOM 684 C CA . ASP A 1 92 ? 5.000 -8.895 -31.884 1.00 79.12 92 ASP A CA 1
ATOM 685 C C . ASP A 1 92 ? 5.476 -8.810 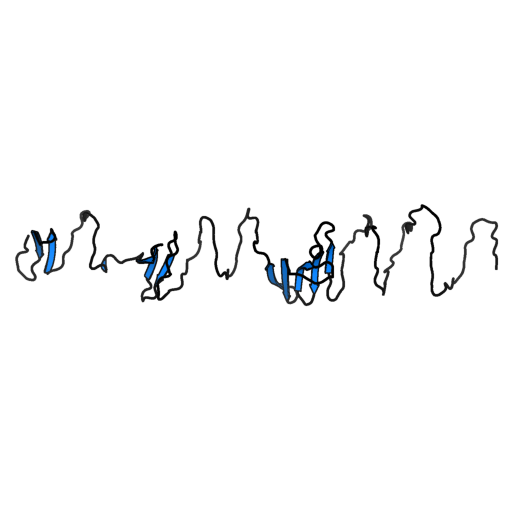-30.423 1.00 79.12 92 ASP A C 1
ATOM 687 O O . ASP A 1 92 ? 5.153 -7.845 -29.731 1.00 79.12 92 ASP A O 1
ATOM 691 N N . ALA A 1 93 ? 6.292 -9.766 -29.970 1.00 83.31 93 ALA A N 1
ATOM 692 C CA . ALA A 1 93 ? 6.890 -9.792 -28.635 1.00 83.31 93 ALA A CA 1
ATOM 693 C C . ALA A 1 93 ? 8.428 -9.765 -28.664 1.00 83.31 93 ALA A C 1
ATOM 695 O O . ALA A 1 93 ? 9.059 -10.012 -27.642 1.00 83.31 93 ALA A O 1
ATOM 696 N N . LYS A 1 94 ? 9.049 -9.497 -29.820 1.00 85.38 94 LYS A N 1
ATOM 697 C CA . LYS A 1 94 ? 10.493 -9.705 -29.992 1.00 85.38 94 LYS A CA 1
ATOM 698 C C . LYS A 1 94 ? 11.363 -8.533 -29.599 1.00 85.38 94 LYS A C 1
ATOM 700 O O . LYS A 1 94 ? 12.577 -8.667 -29.675 1.00 85.38 94 LYS A O 1
ATOM 705 N N . GLN A 1 95 ? 10.815 -7.367 -29.274 1.00 91.38 95 GLN A N 1
ATOM 706 C CA . GLN A 1 95 ? 11.651 -6.186 -29.076 1.00 91.38 95 GLN A CA 1
ATOM 707 C C . GLN A 1 95 ? 11.499 -5.586 -27.686 1.00 91.38 95 GLN A C 1
ATOM 709 O O . GLN A 1 95 ? 10.405 -5.236 -27.245 1.00 91.38 95 GLN A O 1
ATOM 714 N N . TRP A 1 96 ? 12.646 -5.379 -27.042 1.00 93.31 96 TRP A N 1
ATOM 715 C CA . TRP A 1 96 ? 12.781 -4.522 -25.873 1.00 93.31 96 TRP A CA 1
ATOM 716 C C . TRP A 1 96 ? 13.457 -3.232 -26.276 1.00 93.31 96 TRP A C 1
ATOM 718 O O . TRP A 1 96 ? 14.460 -3.236 -26.991 1.00 93.31 96 TRP A O 1
ATOM 728 N N . THR A 1 97 ? 12.932 -2.114 -25.796 1.00 93.31 97 THR A N 1
ATOM 729 C CA . THR A 1 97 ? 13.441 -0.805 -26.177 1.00 93.31 97 THR A CA 1
ATOM 730 C C . THR A 1 97 ? 13.781 0.044 -24.967 1.00 93.31 97 THR A C 1
ATOM 732 O O . THR A 1 97 ? 13.060 0.055 -23.970 1.00 93.31 97 THR A O 1
ATOM 735 N N . PHE A 1 98 ? 14.887 0.770 -25.077 1.00 95.12 98 PHE A N 1
ATOM 736 C CA . PHE A 1 98 ? 15.315 1.797 -24.139 1.00 95.12 98 PHE A CA 1
ATOM 737 C C . PHE A 1 98 ? 15.321 3.103 -24.905 1.00 95.12 98 PHE A C 1
ATOM 739 O O . PHE A 1 98 ? 16.128 3.264 -25.817 1.00 95.12 98 PHE A O 1
ATOM 746 N N . VAL A 1 99 ? 14.428 4.025 -24.565 1.00 93.50 99 VAL A N 1
ATOM 747 C CA . VAL A 1 99 ? 14.242 5.260 -25.330 1.00 93.50 99 VAL A CA 1
ATOM 748 C C . VAL A 1 99 ? 14.255 6.452 -24.394 1.00 93.50 99 VAL A C 1
ATOM 750 O O . VAL A 1 99 ? 13.648 6.435 -23.322 1.00 93.50 99 VAL A O 1
ATOM 753 N N . ALA A 1 100 ? 14.912 7.524 -24.822 1.00 93.56 100 ALA A N 1
ATOM 754 C CA . ALA A 1 100 ? 14.776 8.827 -24.198 1.00 93.56 100 ALA A CA 1
ATOM 755 C C . ALA A 1 100 ? 14.305 9.861 -25.221 1.00 93.56 100 ALA A C 1
ATOM 757 O O . ALA A 1 100 ? 14.704 9.836 -26.378 1.00 93.56 100 ALA A O 1
ATOM 758 N N . GLY A 1 101 ? 13.461 10.792 -24.793 1.00 91.56 101 GLY A N 1
ATOM 759 C CA . GLY A 1 101 ? 12.938 11.863 -25.634 1.00 91.56 101 GLY A CA 1
ATOM 760 C C . GLY A 1 101 ? 12.002 12.758 -24.836 1.00 91.56 101 GLY A C 1
ATOM 761 O O . GLY A 1 101 ? 11.362 12.303 -23.892 1.00 91.56 101 GLY A O 1
ATOM 762 N N . SER A 1 102 ? 11.936 14.046 -25.174 1.00 92.00 102 SER A N 1
ATOM 763 C CA . SER A 1 102 ? 10.958 14.979 -24.583 1.00 92.00 102 SER A CA 1
ATOM 764 C C . SER A 1 102 ? 10.919 14.985 -23.041 1.00 92.00 102 SER A C 1
ATOM 766 O O . SER A 1 102 ? 9.848 15.028 -22.444 1.00 92.00 102 SER A O 1
ATOM 768 N N . ASN A 1 103 ? 12.087 14.933 -22.386 1.00 95.00 103 ASN A N 1
ATOM 769 C CA . ASN A 1 103 ? 12.239 14.837 -20.921 1.00 95.00 103 ASN A CA 1
ATOM 770 C C . ASN A 1 103 ? 11.691 13.552 -20.270 1.00 95.00 103 ASN A C 1
ATOM 772 O O . ASN A 1 103 ? 11.486 13.504 -19.056 1.00 95.00 103 ASN A O 1
ATOM 776 N N . ILE A 1 104 ? 11.496 12.500 -21.056 1.00 94.94 104 ILE A N 1
ATOM 777 C CA . ILE A 1 104 ? 11.101 11.171 -20.598 1.00 94.94 104 ILE A CA 1
ATOM 778 C C . ILE A 1 104 ? 12.214 10.194 -20.970 1.00 94.94 104 ILE A C 1
ATOM 780 O O . ILE A 1 104 ? 12.784 10.281 -22.056 1.00 94.94 104 ILE A O 1
ATOM 784 N N . GLY A 1 105 ? 12.530 9.278 -20.064 1.00 95.81 105 GLY A N 1
ATOM 785 C CA . GLY A 1 105 ? 13.319 8.084 -20.352 1.00 95.81 105 GLY A CA 1
ATOM 786 C C . GLY A 1 105 ? 12.515 6.864 -19.938 1.00 95.81 105 GLY A C 1
ATOM 787 O O . GLY A 1 105 ? 11.910 6.879 -18.867 1.00 95.81 105 GLY A O 1
ATOM 788 N N . TRP A 1 106 ? 12.449 5.839 -20.773 1.00 95.94 106 TRP A N 1
ATOM 789 C CA . TRP A 1 106 ? 11.666 4.652 -20.461 1.00 95.94 106 TRP A CA 1
ATOM 790 C C . TRP A 1 106 ? 12.262 3.387 -21.073 1.00 95.94 106 TRP A C 1
ATOM 792 O O . TRP A 1 106 ? 12.997 3.431 -22.060 1.00 95.94 106 TRP A O 1
ATOM 802 N N . TRP A 1 107 ? 11.932 2.271 -20.437 1.00 96.06 107 TRP A N 1
ATOM 803 C CA . TRP A 1 107 ? 12.187 0.915 -20.891 1.00 96.06 107 TRP A CA 1
ATOM 804 C C . TRP A 1 107 ? 10.840 0.220 -21.057 1.00 96.06 107 TRP A C 1
ATOM 806 O O . TRP A 1 107 ? 9.989 0.303 -20.169 1.00 96.06 107 TRP A O 1
ATOM 816 N N . GLY A 1 108 ? 10.620 -0.431 -22.192 1.00 94.19 108 GLY A N 1
ATOM 817 C CA . GLY A 1 108 ? 9.397 -1.182 -22.441 1.00 94.19 108 GLY A CA 1
ATOM 818 C C . GLY A 1 108 ? 9.511 -2.117 -23.629 1.00 94.19 108 GLY A C 1
ATOM 819 O O . GLY A 1 108 ? 10.614 -2.425 -24.090 1.00 94.19 108 GLY A O 1
ATOM 820 N N . THR A 1 109 ? 8.357 -2.555 -24.113 1.00 92.00 109 THR A N 1
ATOM 821 C CA . THR A 1 109 ? 8.251 -3.479 -25.242 1.00 92.00 109 THR A CA 1
ATOM 822 C C . THR A 1 109 ? 7.979 -2.739 -26.549 1.00 92.00 109 THR A C 1
ATOM 824 O O . THR A 1 109 ? 7.506 -1.598 -26.581 1.00 92.00 109 THR A O 1
ATOM 827 N N . GLN A 1 110 ? 8.302 -3.391 -27.658 1.00 91.50 110 GLN A N 1
ATOM 828 C CA . GLN A 1 110 ? 8.026 -2.931 -29.008 1.00 91.50 110 GLN A CA 1
ATOM 829 C C . GLN A 1 110 ? 7.637 -4.146 -29.863 1.00 91.50 110 GLN A C 1
ATOM 831 O O . GLN A 1 110 ? 8.146 -5.250 -29.681 1.00 91.50 110 GLN A O 1
ATOM 836 N N . THR A 1 111 ? 6.683 -3.952 -30.766 1.00 89.56 111 THR A N 1
ATOM 837 C CA . THR A 1 111 ? 6.269 -4.974 -31.740 1.00 89.56 111 THR A CA 1
ATOM 838 C C . THR A 1 111 ? 7.307 -5.116 -32.852 1.00 89.56 111 THR A C 1
ATOM 840 O O . THR A 1 111 ? 8.070 -4.187 -33.111 1.00 89.56 111 THR A O 1
ATOM 843 N N . ASP A 1 112 ? 7.275 -6.222 -33.598 1.00 83.06 112 ASP A N 1
ATOM 844 C CA . ASP A 1 112 ? 8.223 -6.512 -34.688 1.00 83.06 112 ASP A CA 1
ATOM 845 C C . ASP A 1 112 ? 8.170 -5.469 -35.830 1.00 83.06 112 ASP A C 1
ATOM 847 O O . ASP A 1 112 ? 9.109 -5.345 -36.618 1.00 83.06 112 ASP A O 1
ATOM 851 N N . VAL A 1 113 ? 7.075 -4.704 -35.924 1.00 85.56 113 VAL A N 1
ATOM 852 C CA . VAL A 1 113 ? 6.869 -3.608 -36.892 1.00 85.56 113 VAL A CA 1
ATOM 853 C C . VAL A 1 113 ? 7.226 -2.224 -36.334 1.00 85.56 113 VAL A C 1
ATOM 855 O O . VAL A 1 113 ? 7.000 -1.208 -36.992 1.00 85.56 113 VAL A O 1
ATOM 858 N N . GLY A 1 114 ? 7.783 -2.164 -35.124 1.00 83.25 114 GLY A N 1
ATOM 859 C CA . GLY A 1 114 ? 8.259 -0.937 -34.498 1.00 83.25 114 GLY A CA 1
ATOM 860 C C . GLY A 1 114 ? 7.194 -0.133 -33.747 1.00 83.25 114 GLY A C 1
ATOM 861 O O . GLY A 1 114 ? 7.498 0.965 -33.275 1.00 83.25 114 GLY A O 1
ATOM 862 N N . ALA A 1 115 ? 5.965 -0.638 -33.592 1.00 87.69 115 ALA A N 1
ATOM 863 C CA . ALA A 1 115 ? 4.972 0.012 -32.737 1.00 87.69 115 ALA A CA 1
ATOM 864 C C . ALA A 1 115 ? 5.323 -0.212 -31.259 1.00 87.69 115 ALA A C 1
ATOM 866 O O . ALA A 1 115 ? 5.542 -1.350 -30.844 1.00 87.69 115 ALA A O 1
ATOM 867 N N . PHE A 1 116 ? 5.392 0.867 -30.481 1.00 86.62 116 PHE A N 1
ATOM 868 C CA . PHE A 1 116 ? 5.720 0.815 -29.056 1.00 86.62 116 PHE A CA 1
ATOM 869 C C . PHE A 1 116 ? 4.563 0.237 -28.233 1.00 86.62 116 PHE A C 1
ATOM 871 O O . PHE A 1 116 ? 3.410 0.622 -28.435 1.00 86.62 116 PHE A O 1
ATOM 878 N N . GLY A 1 117 ? 4.892 -0.667 -27.310 1.00 85.69 117 GLY A N 1
ATOM 879 C CA . GLY A 1 117 ? 3.978 -1.201 -26.305 1.00 85.69 117 GLY A CA 1
ATOM 880 C C . GLY A 1 117 ? 3.961 -0.363 -25.024 1.00 85.69 117 GLY A C 1
ATOM 881 O O . GLY A 1 117 ? 4.328 0.816 -25.017 1.00 85.69 117 GLY A O 1
ATOM 882 N N . GLU A 1 118 ? 3.526 -0.974 -23.921 1.00 86.50 118 GLU A N 1
ATOM 883 C CA . GLU A 1 118 ? 3.583 -0.343 -22.602 1.00 86.50 118 GLU A CA 1
ATOM 884 C C . GLU A 1 118 ? 5.027 -0.249 -22.084 1.00 86.50 118 GLU A C 1
ATOM 886 O O . GLU A 1 118 ? 5.904 -1.058 -22.403 1.00 86.50 118 GLU A O 1
ATOM 891 N N . TYR A 1 119 ? 5.284 0.776 -21.272 1.00 90.62 119 TYR A N 1
ATOM 892 C CA . TYR A 1 119 ? 6.553 0.912 -20.570 1.00 90.62 119 TYR A CA 1
ATOM 893 C C . TYR A 1 119 ? 6.542 0.014 -19.334 1.00 90.62 119 TYR A C 1
ATOM 895 O O . TYR A 1 119 ? 5.589 0.036 -18.568 1.00 90.62 119 TYR A O 1
ATOM 903 N N . VAL A 1 120 ? 7.627 -0.714 -19.091 1.00 93.25 120 VAL A N 1
ATOM 904 C CA . VAL A 1 120 ? 7.835 -1.419 -17.819 1.00 93.25 120 VAL A CA 1
ATOM 905 C C . VAL A 1 120 ? 8.326 -0.432 -16.767 1.00 93.25 120 VAL A C 1
ATOM 907 O O . VAL A 1 120 ? 7.848 -0.434 -15.639 1.00 93.25 120 VAL A O 1
ATOM 910 N N . ILE A 1 121 ? 9.233 0.474 -17.151 1.00 95.75 121 ILE A N 1
ATOM 911 C CA . ILE A 1 121 ? 9.728 1.555 -16.294 1.00 95.75 121 ILE A CA 1
ATOM 912 C C . ILE A 1 121 ? 9.746 2.856 -17.089 1.00 95.75 121 ILE A C 1
ATOM 914 O O . ILE A 1 121 ? 10.270 2.909 -18.200 1.00 95.75 121 ILE A O 1
ATOM 918 N N . LYS A 1 122 ? 9.230 3.934 -16.502 1.00 96.00 122 LYS A N 1
ATOM 919 C CA . LYS A 1 122 ? 9.248 5.282 -17.073 1.00 96.00 122 LYS A CA 1
ATOM 920 C C . LYS A 1 122 ? 9.688 6.299 -16.039 1.00 96.00 122 LYS A C 1
ATOM 922 O O . LYS A 1 122 ? 9.057 6.440 -15.001 1.00 96.00 122 LYS A O 1
ATOM 927 N N . ALA A 1 123 ? 10.709 7.074 -16.371 1.00 97.25 123 ALA A N 1
ATOM 928 C CA . ALA A 1 123 ? 11.120 8.244 -15.621 1.00 97.25 123 ALA A CA 1
ATOM 929 C C . ALA A 1 123 ? 10.710 9.524 -16.358 1.00 97.25 123 ALA A C 1
ATOM 931 O O . ALA A 1 123 ? 10.968 9.681 -17.555 1.00 97.25 123 ALA A O 1
ATOM 932 N N . THR A 1 124 ? 10.105 10.465 -15.637 1.00 97.06 124 THR A N 1
ATOM 933 C CA . THR A 1 124 ? 9.927 11.846 -16.104 1.00 97.06 124 THR A CA 1
ATOM 934 C C . THR A 1 124 ? 10.904 12.752 -15.369 1.00 97.06 124 THR A C 1
ATOM 936 O O . THR A 1 124 ? 11.204 12.525 -14.195 1.00 97.06 124 THR A O 1
ATOM 939 N N . ARG A 1 125 ? 11.436 13.771 -16.047 1.00 97.31 125 ARG A N 1
ATOM 940 C CA . ARG A 1 125 ? 12.389 14.710 -15.442 1.00 97.31 125 ARG A CA 1
ATOM 941 C C . ARG A 1 125 ? 12.127 16.162 -15.819 1.00 97.31 125 ARG A C 1
ATOM 943 O O . ARG A 1 125 ? 11.561 16.454 -16.866 1.00 97.31 125 ARG A O 1
ATOM 950 N N . THR A 1 126 ? 12.650 17.068 -15.001 1.00 96.50 126 THR A N 1
ATOM 951 C CA . THR A 1 126 ? 12.713 18.508 -15.261 1.00 96.50 126 THR A CA 1
ATOM 952 C C . THR A 1 126 ? 14.153 18.950 -15.042 1.00 96.50 126 THR A C 1
ATOM 954 O O . THR A 1 126 ? 14.661 18.937 -13.920 1.00 96.50 126 THR A O 1
ATOM 957 N N . GLY A 1 127 ? 14.854 19.286 -16.128 1.00 92.81 127 GLY A N 1
ATOM 958 C CA . GLY A 1 127 ? 16.298 19.513 -16.079 1.00 92.81 127 GLY A CA 1
ATOM 959 C C . GLY A 1 127 ? 17.042 18.252 -15.624 1.00 92.81 127 GLY A C 1
ATOM 960 O O . GLY A 1 127 ? 16.962 17.212 -16.282 1.00 92.81 127 GLY A O 1
ATOM 961 N N . ALA A 1 128 ? 17.770 18.352 -14.511 1.00 93.38 128 ALA A N 1
ATOM 962 C CA . ALA A 1 128 ? 18.531 17.246 -13.924 1.00 93.38 128 ALA A CA 1
ATOM 963 C C . ALA A 1 128 ? 17.735 16.413 -12.898 1.00 93.38 128 ALA A C 1
ATOM 965 O O . ALA A 1 128 ? 18.175 15.327 -12.538 1.00 93.38 128 ALA A O 1
ATOM 966 N N . ALA A 1 129 ? 16.582 16.898 -12.424 1.00 95.75 129 ALA A N 1
ATOM 967 C CA . ALA A 1 129 ? 15.805 16.227 -11.385 1.00 95.75 129 ALA A CA 1
ATOM 968 C C . ALA A 1 129 ? 14.804 15.232 -11.985 1.00 95.75 129 ALA A C 1
ATOM 970 O O . ALA A 1 129 ? 14.036 15.595 -12.878 1.00 95.75 129 ALA A O 1
ATOM 971 N N . VAL A 1 130 ? 14.774 14.002 -11.465 1.00 95.69 130 VAL A N 1
ATOM 972 C CA . VAL A 1 130 ? 13.708 13.029 -11.756 1.00 95.69 130 VAL A CA 1
ATOM 973 C C . VAL A 1 130 ? 12.473 13.418 -10.947 1.00 95.69 130 VAL A C 1
ATOM 975 O O . VAL A 1 130 ? 12.548 13.558 -9.730 1.00 95.69 130 VAL A O 1
ATOM 978 N N . ASN A 1 131 ? 11.345 13.626 -11.623 1.00 94.62 131 ASN A N 1
ATOM 979 C CA . ASN A 1 131 ? 10.083 14.003 -10.992 1.00 94.62 131 ASN A CA 1
ATOM 980 C C . ASN A 1 131 ? 9.271 12.774 -10.596 1.00 94.62 131 ASN A C 1
ATOM 982 O O . ASN A 1 131 ? 8.757 12.711 -9.484 1.00 94.62 131 ASN A O 1
ATOM 986 N N . THR A 1 132 ? 9.150 11.808 -11.507 1.00 94.31 132 THR A N 1
ATOM 987 C CA . THR A 1 132 ? 8.412 10.568 -11.264 1.00 94.31 132 THR A CA 1
ATOM 988 C C . THR A 1 132 ? 9.157 9.382 -11.848 1.00 94.31 132 THR A C 1
ATOM 990 O O . THR A 1 132 ? 9.801 9.499 -12.891 1.00 94.31 132 THR A O 1
ATOM 993 N N . ILE A 1 133 ? 9.014 8.236 -11.187 1.00 94.19 133 ILE A N 1
ATOM 994 C CA . ILE A 1 133 ? 9.298 6.921 -11.749 1.00 94.19 133 ILE A CA 1
ATOM 995 C C . ILE A 1 133 ? 7.987 6.143 -11.684 1.00 94.19 133 ILE A C 1
ATOM 997 O O . ILE A 1 133 ? 7.382 6.033 -10.621 1.00 94.19 133 ILE A O 1
ATOM 1001 N N . THR A 1 134 ? 7.529 5.644 -12.822 1.00 92.44 134 THR A N 1
ATOM 1002 C CA . THR A 1 134 ? 6.372 4.760 -12.926 1.00 92.44 134 THR A CA 1
ATOM 1003 C C . THR A 1 134 ? 6.868 3.389 -13.338 1.00 92.44 134 THR A C 1
ATOM 1005 O O . THR A 1 134 ? 7.583 3.274 -14.332 1.00 92.44 134 THR A O 1
ATOM 1008 N N . ILE A 1 135 ? 6.487 2.370 -12.579 1.00 92.62 135 ILE A N 1
ATOM 1009 C CA . ILE A 1 135 ? 6.734 0.969 -12.903 1.00 92.62 135 ILE A CA 1
ATOM 1010 C C . ILE A 1 135 ? 5.364 0.353 -13.170 1.00 92.62 135 ILE A C 1
ATOM 1012 O O . ILE A 1 135 ? 4.474 0.497 -12.330 1.00 92.62 135 ILE A O 1
ATOM 1016 N N . LEU A 1 136 ? 5.172 -0.251 -14.341 1.00 89.75 136 LEU A N 1
ATOM 1017 C CA . LEU A 1 136 ? 3.931 -0.949 -14.680 1.00 89.75 136 LEU A CA 1
ATOM 1018 C C . LEU A 1 136 ? 4.138 -2.458 -14.610 1.00 89.75 136 LEU A C 1
ATOM 1020 O O . LEU A 1 136 ? 5.195 -2.975 -14.970 1.00 89.75 136 LEU A O 1
ATOM 1024 N N . GLY A 1 137 ? 3.098 -3.141 -14.148 1.00 84.69 137 GLY A N 1
ATOM 1025 C CA . GLY A 1 137 ? 3.028 -4.587 -14.009 1.00 84.69 137 GLY A CA 1
ATOM 1026 C C . GLY A 1 137 ? 2.017 -4.963 -12.930 1.00 84.69 137 GLY A C 1
ATOM 1027 O O . GLY A 1 137 ? 1.758 -4.178 -12.018 1.00 84.69 137 GLY A O 1
ATOM 1028 N N . ASP A 1 138 ? 1.461 -6.170 -13.019 1.00 86.38 138 ASP A N 1
ATOM 1029 C CA . ASP A 1 138 ? 0.523 -6.689 -12.012 1.00 86.38 138 ASP A CA 1
ATOM 1030 C C . ASP A 1 138 ? 1.210 -6.943 -10.663 1.00 86.38 138 ASP A C 1
ATOM 1032 O O . ASP A 1 138 ? 0.578 -6.941 -9.608 1.00 86.38 138 ASP A O 1
ATOM 1036 N N . THR A 1 139 ? 2.520 -7.194 -10.685 1.00 83.50 139 THR A N 1
ATOM 1037 C CA . THR A 1 139 ? 3.329 -7.468 -9.497 1.00 83.50 139 THR A CA 1
ATOM 1038 C C . THR A 1 139 ? 4.671 -6.760 -9.609 1.00 83.50 139 THR A C 1
ATOM 1040 O O . THR A 1 139 ? 5.397 -6.935 -10.586 1.00 83.50 139 THR A O 1
ATOM 1043 N N . ILE A 1 140 ? 5.012 -5.980 -8.583 1.00 85.62 140 ILE A N 1
ATOM 1044 C CA . ILE A 1 140 ? 6.353 -5.428 -8.383 1.00 85.62 140 ILE A CA 1
ATOM 1045 C C . ILE A 1 140 ? 6.935 -6.134 -7.166 1.00 85.62 140 ILE A C 1
ATOM 1047 O O . ILE A 1 140 ? 6.578 -5.832 -6.028 1.00 85.62 140 ILE A O 1
ATOM 1051 N N . GLU A 1 141 ? 7.827 -7.087 -7.408 1.00 81.81 141 GLU A N 1
ATOM 1052 C CA . GLU A 1 141 ? 8.571 -7.742 -6.341 1.00 81.81 141 GLU A CA 1
ATOM 1053 C C . GLU A 1 141 ? 9.832 -6.929 -6.026 1.00 81.81 141 GLU A C 1
ATOM 1055 O O . GLU A 1 141 ? 10.798 -6.903 -6.789 1.00 81.81 141 GLU A O 1
ATOM 1060 N N . LEU A 1 142 ? 9.830 -6.243 -4.885 1.00 83.06 142 LEU A N 1
ATOM 1061 C CA . LEU A 1 142 ? 11.022 -5.604 -4.335 1.00 83.06 142 LEU A CA 1
ATOM 1062 C C . LEU A 1 142 ? 11.701 -6.634 -3.421 1.00 83.06 142 LEU A C 1
ATOM 1064 O O . LEU A 1 142 ? 11.406 -6.671 -2.234 1.00 83.06 142 LEU A O 1
ATOM 1068 N N . ASN A 1 143 ? 12.524 -7.524 -3.995 1.00 70.31 143 ASN A N 1
ATOM 1069 C CA . ASN A 1 143 ? 13.178 -8.653 -3.305 1.00 70.31 143 ASN A CA 1
ATOM 1070 C C . ASN A 1 143 ? 13.809 -8.218 -1.952 1.00 70.31 143 ASN A C 1
ATOM 1072 O O . ASN A 1 143 ? 14.843 -7.538 -1.960 1.00 70.31 143 ASN A O 1
ATOM 1076 N N . PRO A 1 144 ? 13.210 -8.553 -0.789 1.00 58.06 144 PRO A N 1
ATOM 1077 C CA . PRO A 1 144 ? 13.430 -7.793 0.431 1.00 58.06 144 PRO A CA 1
ATOM 1078 C C . PRO A 1 144 ? 14.237 -8.593 1.451 1.00 58.06 144 PRO A C 1
ATOM 1080 O O . PRO A 1 144 ? 13.741 -8.964 2.512 1.00 58.06 144 PRO A O 1
ATOM 1083 N N . SER A 1 145 ? 15.539 -8.757 1.230 1.00 69.38 145 SER A N 1
ATOM 1084 C CA . SER A 1 145 ? 16.409 -8.893 2.408 1.00 69.38 145 SER A CA 1
ATOM 1085 C C . SER A 1 145 ? 16.483 -7.579 3.219 1.00 69.38 145 SER A C 1
ATOM 1087 O O . SER A 1 145 ? 17.175 -7.532 4.232 1.00 69.38 145 SER A O 1
ATOM 1089 N N . GLY A 1 146 ? 15.805 -6.505 2.778 1.00 67.88 146 GLY A N 1
ATOM 1090 C CA . GLY A 1 146 ? 15.772 -5.181 3.402 1.00 67.88 146 GLY A CA 1
ATOM 1091 C C . GLY A 1 146 ? 14.372 -4.550 3.465 1.00 67.88 146 GLY A C 1
ATOM 1092 O O . GLY A 1 146 ? 13.384 -5.138 3.037 1.00 67.88 146 GLY A O 1
ATOM 1093 N N . SER A 1 147 ? 14.304 -3.342 4.031 1.00 78.38 147 SER A N 1
ATOM 1094 C CA . SER A 1 147 ? 13.070 -2.562 4.207 1.00 78.38 147 SER A CA 1
ATOM 1095 C C . SER A 1 147 ? 12.708 -1.770 2.945 1.00 78.38 147 SER A C 1
ATOM 1097 O O . SER A 1 147 ? 13.596 -1.245 2.272 1.00 78.38 147 SER A O 1
ATOM 1099 N N . VAL A 1 148 ? 11.411 -1.622 2.663 1.00 84.00 148 VAL A N 1
ATOM 1100 C CA . VAL A 1 148 ? 10.902 -0.621 1.713 1.00 84.00 148 VAL A CA 1
ATOM 1101 C C . VAL A 1 148 ? 10.621 0.662 2.494 1.00 84.00 148 VAL A C 1
ATOM 1103 O O . VAL A 1 148 ? 9.686 0.714 3.289 1.00 84.00 148 VAL A O 1
ATOM 1106 N N . ASP A 1 149 ? 11.439 1.692 2.283 1.00 83.38 149 ASP A N 1
ATOM 1107 C CA . ASP A 1 149 ? 11.271 3.005 2.917 1.00 83.38 149 ASP A CA 1
ATOM 1108 C C . ASP A 1 149 ? 10.403 3.932 2.046 1.00 83.38 149 ASP A C 1
ATOM 1110 O O . ASP A 1 149 ? 10.710 4.173 0.876 1.00 83.38 149 ASP A O 1
ATOM 1114 N N . ILE A 1 150 ? 9.318 4.465 2.618 1.00 85.19 150 ILE A N 1
ATOM 1115 C CA . ILE A 1 150 ? 8.421 5.435 1.975 1.00 85.19 150 ILE A CA 1
ATOM 1116 C C . ILE A 1 150 ? 8.468 6.730 2.790 1.00 85.19 150 ILE A C 1
ATOM 1118 O O . ILE A 1 150 ? 7.739 6.903 3.762 1.00 85.19 150 ILE A O 1
ATOM 1122 N N . GLN A 1 151 ? 9.313 7.670 2.368 1.00 83.69 151 GLN A N 1
ATOM 1123 C CA . GLN A 1 151 ? 9.676 8.847 3.173 1.00 83.69 151 GLN A CA 1
ATOM 1124 C C . GLN A 1 151 ? 8.605 9.943 3.277 1.00 83.69 151 GLN A C 1
ATOM 1126 O O . GLN A 1 151 ? 8.771 10.882 4.052 1.00 83.69 151 GLN A O 1
ATOM 1131 N N . THR A 1 152 ? 7.536 9.891 2.477 1.00 82.75 152 THR A N 1
ATOM 1132 C CA . THR A 1 152 ? 6.521 10.962 2.444 1.00 82.75 152 THR A CA 1
ATOM 1133 C C . THR A 1 152 ? 5.104 10.428 2.603 1.00 82.75 152 THR A C 1
ATOM 1135 O O . THR A 1 152 ? 4.543 10.507 3.691 1.00 82.75 152 THR A O 1
ATOM 1138 N N . ALA A 1 153 ? 4.506 9.903 1.534 1.00 80.50 153 ALA A N 1
ATOM 1139 C CA . ALA A 1 153 ? 3.136 9.412 1.548 1.00 80.50 153 ALA A CA 1
ATOM 1140 C C . ALA A 1 153 ? 2.970 8.199 0.632 1.00 80.50 153 ALA A C 1
ATOM 1142 O O . ALA A 1 153 ? 3.321 8.242 -0.547 1.00 80.50 153 ALA A O 1
ATOM 1143 N N . LEU A 1 154 ? 2.352 7.145 1.163 1.00 86.44 154 LEU A N 1
ATOM 1144 C CA . LEU A 1 154 ? 1.764 6.080 0.361 1.00 86.44 154 LEU A CA 1
ATOM 1145 C C . LEU A 1 154 ? 0.306 6.449 0.071 1.00 86.44 154 LEU A C 1
ATOM 1147 O O . LEU A 1 154 ? -0.532 6.433 0.969 1.00 86.44 154 LEU A O 1
ATOM 1151 N N . THR A 1 155 ? -0.002 6.787 -1.181 1.00 85.62 155 THR A N 1
ATOM 1152 C CA . THR A 1 155 ? -1.390 6.974 -1.635 1.00 85.62 155 THR A CA 1
ATOM 1153 C C . THR A 1 155 ? -1.820 5.717 -2.380 1.00 85.62 155 THR A C 1
ATOM 1155 O O . THR A 1 155 ? -1.571 5.592 -3.575 1.00 85.62 155 THR A O 1
ATOM 1158 N N . ALA A 1 156 ? -2.422 4.767 -1.667 1.00 83.19 156 ALA A N 1
ATOM 1159 C CA . ALA A 1 156 ? -2.905 3.509 -2.229 1.00 83.19 156 ALA A CA 1
ATOM 1160 C C . ALA A 1 156 ? -4.390 3.312 -1.908 1.00 83.19 156 ALA A C 1
ATOM 1162 O O . ALA A 1 156 ? -4.852 3.691 -0.833 1.00 83.19 156 ALA A O 1
ATOM 1163 N N . THR A 1 157 ? -5.135 2.695 -2.829 1.00 86.19 157 THR A N 1
ATOM 1164 C CA . THR A 1 157 ? -6.528 2.287 -2.577 1.00 86.19 157 THR A CA 1
ATOM 1165 C C . THR A 1 157 ? -6.601 1.186 -1.515 1.00 86.19 157 THR A C 1
ATOM 1167 O O . THR A 1 157 ? -7.550 1.147 -0.738 1.00 86.19 157 THR A O 1
ATOM 1170 N N . SER A 1 158 ? -5.573 0.335 -1.447 1.00 84.00 158 SER A N 1
ATOM 1171 C CA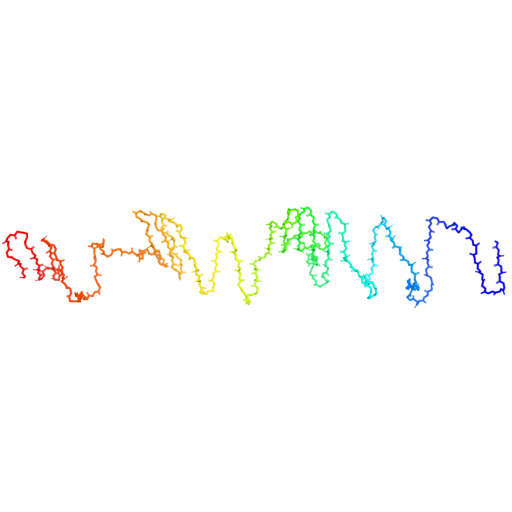 . SER A 1 158 ? -5.381 -0.691 -0.422 1.00 84.00 158 SER A CA 1
ATOM 1172 C C . SER A 1 158 ? -3.890 -0.886 -0.151 1.00 84.00 158 SER A C 1
ATOM 1174 O O . SER A 1 158 ? -3.096 -0.914 -1.091 1.00 84.00 158 SER A O 1
ATOM 1176 N N . ALA A 1 159 ? -3.518 -1.078 1.111 1.00 85.12 159 ALA A N 1
ATOM 1177 C CA . ALA A 1 159 ? -2.186 -1.520 1.509 1.00 85.12 159 ALA A CA 1
ATOM 1178 C C . ALA A 1 159 ? -2.341 -2.778 2.369 1.00 85.12 159 ALA A C 1
ATOM 1180 O O . ALA A 1 159 ? -2.964 -2.724 3.426 1.00 85.12 159 ALA A O 1
ATOM 1181 N N . ILE A 1 160 ? -1.815 -3.907 1.892 1.00 84.62 160 ILE A N 1
ATOM 1182 C CA . ILE A 1 160 ? -1.853 -5.186 2.606 1.00 84.62 160 ILE A CA 1
ATOM 1183 C C . ILE A 1 160 ? -0.444 -5.466 3.117 1.00 84.62 160 ILE A C 1
ATOM 1185 O O . ILE A 1 160 ? 0.502 -5.521 2.333 1.00 84.62 160 ILE A O 1
ATOM 1189 N N . VAL A 1 161 ? -0.310 -5.650 4.428 1.00 85.56 161 VAL A N 1
ATOM 1190 C CA . VAL A 1 161 ? 0.938 -6.066 5.073 1.00 85.56 161 VAL A CA 1
ATOM 1191 C C . VAL A 1 161 ? 0.722 -7.469 5.624 1.00 85.56 161 VAL A C 1
ATOM 1193 O O . VAL A 1 161 ? -0.147 -7.679 6.465 1.00 85.56 161 VAL A O 1
ATOM 1196 N N . SER A 1 162 ? 1.489 -8.441 5.129 1.00 84.19 162 SER A N 1
ATOM 1197 C CA . SER A 1 162 ? 1.481 -9.800 5.671 1.00 84.19 162 SER A CA 1
ATOM 1198 C C . SER A 1 162 ? 2.469 -9.882 6.834 1.00 84.19 162 SER A C 1
ATOM 1200 O O . SER A 1 162 ? 3.675 -9.785 6.617 1.00 84.19 162 SER A O 1
ATOM 1202 N N . GLY A 1 163 ? 1.965 -10.080 8.053 1.00 87.00 163 GLY A N 1
ATOM 1203 C CA . GLY A 1 163 ? 2.768 -10.201 9.274 1.00 87.00 163 GLY A CA 1
ATOM 1204 C C . GLY A 1 163 ? 2.561 -9.046 10.254 1.00 87.00 163 GLY A C 1
ATOM 1205 O O . GLY A 1 163 ? 1.528 -8.378 10.236 1.00 87.00 163 GLY A O 1
ATOM 1206 N N . ASP A 1 164 ? 3.545 -8.833 11.128 1.00 87.88 164 ASP A N 1
ATOM 1207 C CA . ASP A 1 164 ? 3.471 -7.811 12.170 1.00 87.88 164 ASP A CA 1
ATOM 1208 C C . ASP A 1 164 ? 3.596 -6.402 11.583 1.00 87.88 164 ASP A C 1
ATOM 1210 O O . ASP A 1 164 ? 4.531 -6.102 10.836 1.00 87.88 164 ASP A O 1
ATOM 1214 N N . TRP A 1 165 ? 2.707 -5.503 12.008 1.00 90.44 165 TRP A N 1
ATOM 1215 C CA . TRP A 1 165 ? 2.821 -4.079 11.719 1.00 90.44 165 TRP A CA 1
ATOM 1216 C C . TRP A 1 165 ? 3.279 -3.322 12.967 1.00 90.44 165 TRP A C 1
ATOM 1218 O O . TRP A 1 165 ? 2.665 -3.420 14.031 1.00 90.44 165 TRP A O 1
ATOM 1228 N N . LYS A 1 166 ? 4.380 -2.575 12.845 1.00 88.69 166 LYS A N 1
ATOM 1229 C CA . LYS A 1 166 ? 4.935 -1.740 13.916 1.00 88.69 166 LYS A CA 1
ATOM 1230 C C . LYS A 1 166 ? 4.875 -0.277 13.512 1.00 88.69 166 LYS A C 1
ATOM 1232 O O . LYS A 1 166 ? 5.167 0.065 12.369 1.00 88.69 166 LYS A O 1
ATOM 1237 N N . PHE A 1 167 ? 4.541 0.570 14.476 1.00 89.12 167 PHE A N 1
ATOM 1238 C CA . PHE A 1 167 ? 4.517 2.014 14.312 1.00 89.12 167 PHE A CA 1
ATOM 1239 C C . PHE A 1 167 ? 5.382 2.644 15.391 1.00 89.12 167 PHE A C 1
ATOM 1241 O O . PHE A 1 167 ? 5.105 2.481 16.577 1.00 89.12 167 PHE A O 1
ATOM 1248 N N . ASP A 1 168 ? 6.392 3.401 14.974 1.00 92.38 168 ASP A N 1
ATOM 1249 C CA . ASP A 1 168 ? 7.169 4.242 15.891 1.00 92.38 168 ASP A CA 1
ATOM 1250 C C . ASP A 1 168 ? 6.459 5.578 16.180 1.00 92.38 168 ASP A C 1
ATOM 1252 O O . ASP A 1 168 ? 6.841 6.326 17.078 1.00 92.38 168 ASP A O 1
ATOM 1256 N N . ALA A 1 169 ? 5.411 5.880 15.409 1.00 92.81 169 ALA A N 1
ATOM 1257 C CA . ALA A 1 169 ? 4.616 7.095 15.496 1.00 92.81 169 ALA A CA 1
ATOM 1258 C C . ALA A 1 169 ? 3.140 6.793 15.802 1.00 92.81 169 ALA A C 1
ATOM 1260 O O . ALA A 1 169 ? 2.713 5.645 15.918 1.00 92.81 169 ALA A O 1
ATOM 1261 N N . GLN A 1 170 ? 2.351 7.857 15.943 1.00 94.56 170 GLN A N 1
ATOM 1262 C CA . GLN A 1 170 ? 0.921 7.765 16.221 1.00 94.56 170 GLN A CA 1
ATOM 1263 C C . GLN A 1 170 ? 0.153 7.186 15.027 1.00 94.56 170 GLN A C 1
ATOM 1265 O O . GLN A 1 170 ? 0.448 7.501 13.873 1.00 94.56 170 GLN A O 1
ATOM 1270 N N . ILE A 1 171 ? -0.894 6.415 15.319 1.00 94.50 171 ILE A N 1
ATOM 1271 C CA . ILE A 1 171 ? -1.893 6.002 14.333 1.00 94.50 171 ILE A CA 1
ATOM 1272 C C . ILE A 1 171 ? -3.008 7.051 14.333 1.00 94.50 171 ILE A C 1
ATOM 1274 O O . ILE A 1 171 ? -3.630 7.296 15.365 1.00 94.50 171 ILE A O 1
ATOM 1278 N N . ILE A 1 172 ? -3.273 7.661 13.177 1.00 94.25 172 ILE A N 1
ATOM 1279 C CA . ILE A 1 172 ? -4.367 8.623 12.997 1.00 94.25 172 ILE A CA 1
ATOM 1280 C C . ILE A 1 172 ? -5.440 7.971 12.125 1.00 94.25 172 ILE A C 1
ATOM 1282 O O . ILE A 1 172 ? -5.181 7.615 10.978 1.00 94.25 172 ILE A O 1
ATOM 1286 N N . ILE A 1 173 ? -6.655 7.835 12.659 1.00 95.62 173 ILE A N 1
ATOM 1287 C CA . ILE A 1 173 ? -7.806 7.257 11.954 1.00 95.62 173 ILE A CA 1
ATOM 1288 C C . ILE A 1 173 ? -8.845 8.357 11.752 1.00 95.62 173 ILE A C 1
ATOM 1290 O O . ILE A 1 173 ? -9.235 9.037 12.700 1.00 95.62 173 ILE A O 1
ATOM 1294 N N . LYS A 1 174 ? -9.301 8.540 10.510 1.00 95.50 174 LYS A N 1
ATOM 1295 C CA . LYS A 1 174 ? -10.344 9.520 10.194 1.00 95.50 174 LYS A CA 1
ATOM 1296 C C . LYS A 1 174 ? -11.676 9.098 10.819 1.00 95.50 174 LYS A C 1
ATOM 1298 O O . LYS A 1 174 ? -12.102 7.958 10.644 1.00 95.50 174 LYS A O 1
ATOM 1303 N N . GLU A 1 175 ? -12.343 10.033 11.490 1.00 97.69 175 GLU A N 1
ATOM 1304 C CA . GLU A 1 175 ? -13.684 9.815 12.035 1.00 97.69 175 GLU A CA 1
ATOM 1305 C C . GLU A 1 175 ? -14.727 9.559 10.940 1.00 97.69 175 GLU A C 1
ATOM 1307 O O . GLU A 1 175 ? -14.615 10.035 9.802 1.00 97.69 175 GLU A O 1
ATOM 1312 N N . ARG A 1 176 ? -15.764 8.798 11.287 1.00 96.56 176 ARG A N 1
ATOM 1313 C CA . ARG A 1 176 ? -16.836 8.399 10.371 1.00 96.56 176 ARG A CA 1
ATOM 1314 C C . ARG A 1 176 ? -18.187 8.471 11.075 1.00 96.56 176 ARG A C 1
ATOM 1316 O O . ARG A 1 176 ? -18.294 8.169 12.258 1.00 96.56 176 ARG A O 1
ATOM 1323 N N . ALA A 1 177 ? -19.229 8.855 10.340 1.00 96.25 177 ALA A N 1
ATOM 1324 C CA . ALA A 1 177 ? -20.589 8.946 10.882 1.00 96.25 177 ALA A CA 1
ATOM 1325 C C . ALA A 1 177 ? -21.286 7.577 11.009 1.00 96.25 177 ALA A C 1
ATOM 1327 O O . ALA A 1 177 ? -22.160 7.406 11.854 1.00 96.25 177 ALA A O 1
ATOM 1328 N N . THR A 1 178 ? -20.903 6.609 10.173 1.00 95.31 178 THR A N 1
ATOM 1329 C CA . THR A 1 178 ? -21.504 5.270 10.107 1.00 95.31 178 THR A CA 1
ATOM 1330 C C . THR A 1 178 ? -20.417 4.212 10.217 1.00 95.31 178 THR A C 1
ATOM 1332 O O . THR A 1 178 ? -19.325 4.398 9.663 1.00 95.31 178 THR A O 1
ATOM 1335 N N . ALA A 1 179 ? -20.741 3.115 10.903 1.00 96.00 179 ALA A N 1
ATOM 1336 C CA . ALA A 1 179 ? -19.890 1.940 10.983 1.00 96.00 179 ALA A CA 1
ATOM 1337 C C . ALA A 1 179 ? -19.543 1.411 9.578 1.00 96.00 179 ALA A C 1
ATOM 1339 O O . ALA A 1 179 ? -20.379 1.468 8.666 1.00 96.00 179 ALA A O 1
ATOM 1340 N N . PRO A 1 180 ? -18.309 0.929 9.364 1.00 94.25 180 PRO A N 1
ATOM 1341 C CA . PRO A 1 180 ? -17.974 0.132 8.193 1.00 94.25 180 PRO A CA 1
ATOM 1342 C C . PRO A 1 180 ? -18.851 -1.123 8.110 1.00 94.25 180 PRO A C 1
ATOM 1344 O O . PRO A 1 180 ? -19.321 -1.630 9.122 1.00 94.25 180 PRO A O 1
ATOM 1347 N N . VAL A 1 181 ? -19.044 -1.651 6.902 1.00 93.12 181 VAL A N 1
ATOM 1348 C CA . VAL A 1 181 ? -19.634 -2.988 6.746 1.00 93.12 181 VAL A CA 1
ATOM 1349 C C . VAL A 1 181 ? -18.622 -4.007 7.272 1.00 93.12 181 VAL A C 1
ATOM 1351 O O . VAL A 1 181 ? -17.432 -3.874 6.980 1.00 93.12 181 VAL A O 1
ATOM 1354 N N . GLY A 1 182 ? -19.080 -4.993 8.047 1.00 90.31 182 GLY A N 1
ATOM 1355 C CA . GLY A 1 182 ? -18.224 -6.087 8.499 1.00 90.31 182 GLY A CA 1
ATOM 1356 C C . GLY A 1 182 ? -17.660 -6.868 7.312 1.00 90.31 182 GLY A C 1
ATOM 1357 O O . GLY A 1 182 ? -18.319 -7.028 6.282 1.00 90.31 182 GLY A O 1
ATOM 1358 N N . GLU A 1 183 ? -16.431 -7.348 7.452 1.00 93.00 183 GLU A N 1
ATOM 1359 C CA . GLU A 1 183 ? -15.765 -8.150 6.432 1.00 93.00 183 GLU A CA 1
ATOM 1360 C C . GLU A 1 183 ? -15.674 -9.594 6.929 1.00 93.00 183 GLU A C 1
ATOM 1362 O O . GLU A 1 183 ? -15.286 -9.848 8.066 1.00 93.00 183 GLU A O 1
ATOM 1367 N N . SER A 1 184 ? -16.086 -10.558 6.102 1.00 95.38 184 SER A N 1
ATOM 1368 C CA . SER A 1 184 ? -16.107 -11.964 6.514 1.00 95.38 184 SER A CA 1
ATOM 1369 C C . SER A 1 184 ? -14.709 -12.408 6.944 1.00 95.38 184 SER A C 1
ATOM 1371 O O . SER A 1 184 ? -13.760 -12.239 6.186 1.00 95.38 184 SER A O 1
ATOM 1373 N N . ALA A 1 185 ? -14.604 -12.992 8.141 1.00 95.38 185 ALA A N 1
ATOM 1374 C CA . ALA A 1 185 ? -13.352 -13.415 8.775 1.00 95.38 185 ALA A CA 1
ATOM 1375 C C . ALA A 1 185 ? -12.420 -12.286 9.264 1.00 95.38 185 ALA A C 1
ATOM 1377 O O . ALA A 1 185 ? -11.320 -12.581 9.735 1.00 95.38 185 ALA A O 1
ATOM 1378 N N . TYR A 1 186 ? -12.854 -11.022 9.224 1.00 95.31 186 TYR A N 1
ATOM 1379 C CA . TYR A 1 186 ? -12.082 -9.880 9.711 1.00 95.31 186 TYR A CA 1
ATOM 1380 C C . TYR A 1 186 ? -12.907 -8.986 10.641 1.00 95.31 186 TYR A C 1
ATOM 1382 O O . TYR A 1 186 ? -14.133 -8.929 10.591 1.00 95.31 186 TYR A O 1
ATOM 1390 N N . GLY A 1 187 ? -12.206 -8.254 11.504 1.00 95.38 187 GLY A N 1
ATOM 1391 C CA . GLY A 1 187 ? -12.781 -7.177 12.302 1.00 95.38 187 GLY A CA 1
ATOM 1392 C C . GLY A 1 187 ? -12.232 -5.825 11.862 1.00 95.38 187 GLY A C 1
ATOM 1393 O O . GLY A 1 187 ? -11.094 -5.735 11.398 1.00 95.38 187 GLY A O 1
ATOM 1394 N N . VAL A 1 188 ? -13.022 -4.766 12.031 1.00 95.81 188 VAL A N 1
ATOM 1395 C CA . VAL A 1 188 ? -12.658 -3.412 11.590 1.00 95.81 188 VAL A CA 1
ATOM 1396 C C . VAL A 1 188 ? -12.616 -2.459 12.777 1.00 95.81 188 VAL A C 1
ATOM 1398 O O . VAL A 1 188 ? -13.629 -2.247 13.440 1.00 95.81 188 VAL A O 1
ATOM 1401 N N . ILE A 1 189 ? -11.460 -1.832 13.011 1.00 96.06 189 ILE A N 1
ATOM 1402 C CA . ILE A 1 189 ? -11.311 -0.731 13.973 1.00 96.06 189 ILE A CA 1
ATOM 1403 C C . ILE A 1 189 ? -11.637 0.589 13.272 1.00 96.06 189 ILE A C 1
ATOM 1405 O O . ILE A 1 189 ? -11.139 0.863 12.178 1.00 96.06 189 ILE A O 1
ATOM 1409 N N . TRP A 1 190 ? -12.457 1.429 13.899 1.00 96.94 190 TRP A N 1
ATOM 1410 C CA . TRP A 1 190 ? -12.840 2.728 13.353 1.00 96.94 190 TRP A CA 1
ATOM 1411 C C . TRP A 1 190 ? -13.134 3.752 14.453 1.00 96.94 190 TRP A C 1
ATOM 1413 O O . TRP A 1 190 ? -13.325 3.408 15.616 1.00 96.94 190 TRP A O 1
ATOM 1423 N N . VAL A 1 191 ? -13.145 5.034 14.081 1.00 97.75 191 VAL A N 1
ATOM 1424 C CA . VAL A 1 191 ? -13.457 6.145 14.991 1.00 97.75 191 VAL A CA 1
ATOM 1425 C C . VAL A 1 191 ? -14.812 6.730 14.613 1.00 97.75 191 VAL A C 1
ATOM 1427 O O . VAL A 1 191 ? -15.014 7.123 13.460 1.00 97.75 191 VAL A O 1
ATOM 1430 N N . LYS A 1 192 ? -15.740 6.797 15.569 1.00 97.12 192 LYS A N 1
ATOM 1431 C CA . LYS A 1 192 ? -17.073 7.371 15.365 1.00 97.12 192 LYS A CA 1
ATOM 1432 C C . LYS A 1 192 ? -17.041 8.884 15.542 1.00 97.12 192 LYS A C 1
ATOM 1434 O O . LYS A 1 192 ? -16.368 9.401 16.432 1.00 97.12 192 LYS A O 1
ATOM 1439 N N . ASN A 1 193 ? -17.762 9.587 14.672 1.00 97.00 193 ASN A N 1
ATOM 1440 C CA . ASN A 1 193 ? -17.886 11.041 14.714 1.00 97.00 193 ASN A CA 1
ATOM 1441 C C . ASN A 1 193 ? -18.893 11.463 15.796 1.00 97.00 193 ASN A C 1
ATOM 1443 O O . ASN A 1 193 ? -20.085 11.637 15.533 1.00 97.00 193 ASN A O 1
ATOM 1447 N N . THR A 1 194 ? -18.390 11.569 17.020 1.00 94.94 194 THR A N 1
ATOM 1448 C CA . THR A 1 194 ? -19.064 12.063 18.226 1.00 94.94 194 THR A CA 1
ATOM 1449 C C . THR A 1 194 ? -18.165 13.101 18.899 1.00 94.94 194 THR A C 1
ATOM 1451 O O . THR A 1 194 ? -16.999 13.230 18.547 1.00 94.94 194 THR A O 1
ATOM 1454 N N . ILE A 1 195 ? -18.683 13.859 19.869 1.00 93.12 195 ILE A N 1
ATOM 1455 C CA . ILE A 1 195 ? -17.882 14.816 20.647 1.00 93.12 195 ILE A CA 1
ATOM 1456 C C . ILE A 1 195 ? -17.968 14.413 22.128 1.00 93.12 195 ILE A C 1
ATOM 1458 O O . ILE A 1 195 ? -19.016 14.649 22.733 1.00 93.12 195 ILE A O 1
ATOM 1462 N N . PRO A 1 196 ? -16.908 13.842 22.733 1.00 93.31 196 PRO A N 1
ATOM 1463 C CA . PRO A 1 196 ? -15.630 13.446 22.125 1.00 93.31 196 PRO A CA 1
ATOM 1464 C C . PRO A 1 196 ? -15.755 12.234 21.184 1.00 93.31 196 PRO A C 1
ATOM 1466 O O . PRO A 1 196 ? -16.739 11.495 21.229 1.00 93.31 196 PRO A O 1
ATOM 1469 N N . ASN A 1 197 ? -14.744 12.033 20.336 1.00 94.38 197 ASN A N 1
ATOM 1470 C CA . ASN A 1 197 ? -14.680 10.905 19.408 1.00 94.38 197 ASN A CA 1
ATOM 1471 C C . ASN A 1 197 ? -14.588 9.577 20.174 1.00 94.38 197 ASN A C 1
ATOM 1473 O O . ASN A 1 197 ? -13.866 9.473 21.166 1.00 94.38 197 ASN A O 1
ATOM 1477 N N . GLU A 1 198 ? -15.261 8.547 19.672 1.00 94.94 198 GLU A N 1
ATOM 1478 C CA . GLU A 1 198 ? -15.280 7.213 20.279 1.00 94.94 198 GLU A CA 1
ATOM 1479 C C . GLU A 1 198 ? -14.531 6.200 19.401 1.00 94.94 198 GLU A C 1
ATOM 1481 O O . GLU A 1 198 ? -14.626 6.240 18.171 1.00 94.94 198 GLU A O 1
ATOM 1486 N N . LEU A 1 199 ? -13.816 5.257 20.023 1.00 96.19 199 LEU A N 1
ATOM 1487 C CA . LEU A 1 199 ? -13.149 4.149 19.332 1.00 96.19 199 LEU A CA 1
ATOM 1488 C C . LEU A 1 199 ? -14.064 2.918 19.289 1.00 96.19 199 LEU A C 1
ATOM 1490 O O . LEU A 1 199 ? -14.524 2.446 20.329 1.00 96.19 199 LEU A O 1
ATOM 1494 N N . TRP A 1 200 ? -14.282 2.374 18.094 1.00 97.00 200 TRP A N 1
ATOM 1495 C CA . TRP A 1 200 ? -15.215 1.281 17.835 1.00 97.00 200 TRP A CA 1
ATOM 1496 C C . TRP A 1 200 ? -14.550 0.116 17.089 1.00 97.00 200 TRP A C 1
ATOM 1498 O O . TRP A 1 200 ? -13.587 0.291 16.339 1.00 97.00 200 TRP A O 1
ATOM 1508 N N . PHE A 1 201 ? -15.098 -1.078 17.287 1.00 97.31 201 PHE A N 1
ATOM 1509 C CA . PHE A 1 201 ? -14.782 -2.316 16.586 1.00 97.31 201 PHE A CA 1
ATOM 1510 C C . PHE A 1 201 ? -16.056 -2.875 15.952 1.00 97.31 201 PHE A C 1
ATOM 1512 O O . PHE A 1 201 ? -17.067 -3.020 16.631 1.00 97.31 201 PHE A O 1
ATOM 1519 N N . THR A 1 202 ? -16.004 -3.209 14.668 1.00 97.44 202 THR A N 1
ATOM 1520 C CA . THR A 1 202 ? -17.075 -3.933 13.966 1.00 97.44 202 THR A CA 1
ATOM 1521 C C . THR A 1 202 ? -16.612 -5.364 13.761 1.00 97.44 202 THR A C 1
ATOM 1523 O O . THR A 1 202 ? -15.541 -5.564 13.184 1.00 97.44 202 THR A O 1
ATOM 1526 N N . ASN A 1 203 ? -17.373 -6.351 14.234 1.00 96.94 203 ASN A N 1
ATOM 1527 C CA . ASN A 1 203 ? -17.039 -7.755 13.991 1.00 96.94 203 ASN A CA 1
ATOM 1528 C C . ASN A 1 203 ? -17.436 -8.208 12.570 1.00 96.94 203 ASN A C 1
ATOM 1530 O O . ASN A 1 203 ? -18.059 -7.473 11.801 1.00 96.94 203 ASN A O 1
ATOM 1534 N N . ASP A 1 204 ? -17.097 -9.447 12.228 1.00 96.00 204 ASP A N 1
ATOM 1535 C CA . ASP A 1 204 ? -17.406 -10.071 10.936 1.00 96.00 204 ASP A CA 1
ATOM 1536 C C . ASP A 1 204 ? -18.913 -10.316 10.716 1.00 96.00 204 ASP A C 1
ATOM 1538 O O . ASP A 1 204 ? -19.369 -10.425 9.578 1.00 96.00 204 ASP A O 1
ATOM 1542 N N . ALA A 1 205 ? -19.708 -10.329 11.790 1.00 95.06 205 ALA A N 1
ATOM 1543 C CA . ALA A 1 205 ? -21.170 -10.348 11.766 1.00 95.06 205 ALA A CA 1
ATOM 1544 C C . ALA A 1 205 ? -21.807 -8.944 11.667 1.00 95.06 205 ALA A C 1
ATOM 1546 O O . ALA A 1 205 ? -23.026 -8.816 11.791 1.00 95.06 205 ALA A O 1
ATOM 1547 N N . SER A 1 206 ? -21.008 -7.894 11.427 1.00 95.44 206 SER A N 1
ATOM 1548 C CA . SER A 1 206 ? -21.453 -6.491 11.359 1.00 95.44 206 SER A CA 1
ATOM 1549 C C . SER A 1 206 ? -22.123 -5.982 12.643 1.00 95.44 206 SER A C 1
ATOM 1551 O O . SER A 1 206 ? -23.052 -5.177 12.599 1.00 95.44 206 SER A O 1
ATOM 1553 N N . GLN A 1 207 ? -21.673 -6.475 13.793 1.00 95.44 207 GLN A N 1
ATOM 1554 C CA . GLN A 1 207 ? -22.055 -5.972 15.107 1.00 95.44 207 GLN A CA 1
ATOM 1555 C C . GLN A 1 207 ? -20.989 -4.993 15.602 1.00 95.44 207 GLN A C 1
ATOM 1557 O O . GLN A 1 207 ? -19.791 -5.289 15.554 1.00 95.44 207 GLN A O 1
ATOM 1562 N N . ASP A 1 208 ? -21.446 -3.849 16.104 1.00 95.94 208 ASP A N 1
ATOM 1563 C CA . ASP A 1 208 ? -20.600 -2.746 16.546 1.00 95.94 208 ASP A CA 1
ATOM 1564 C C . ASP A 1 208 ? -20.378 -2.785 18.063 1.00 95.94 208 ASP A C 1
ATOM 1566 O O . ASP A 1 208 ? -21.327 -2.864 18.844 1.00 95.94 208 ASP A O 1
ATOM 1570 N N . PHE A 1 209 ? -19.123 -2.650 18.483 1.00 93.31 209 PHE A N 1
ATOM 1571 C CA . PHE A 1 209 ? -18.710 -2.603 19.882 1.00 93.31 209 PHE A CA 1
ATOM 1572 C C . PHE A 1 209 ? -17.852 -1.367 20.121 1.00 93.31 209 PHE A C 1
ATOM 1574 O O . PHE A 1 209 ? -16.847 -1.157 19.441 1.00 93.31 209 PHE A O 1
ATOM 1581 N N . MET A 1 210 ? -18.205 -0.555 21.110 1.00 93.69 210 MET A N 1
ATOM 1582 C CA . MET A 1 210 ? -17.320 0.512 21.565 1.00 93.69 210 MET A CA 1
ATOM 1583 C C . MET A 1 210 ? -16.187 -0.109 22.391 1.00 93.69 210 MET A C 1
ATOM 1585 O O . MET A 1 210 ? -16.444 -0.827 23.353 1.00 93.69 210 MET A O 1
ATOM 1589 N N . LEU A 1 211 ? -14.932 0.150 22.019 1.00 91.75 211 LEU A N 1
ATOM 1590 C CA . LEU A 1 211 ? -13.765 -0.446 22.687 1.00 91.75 211 LEU A CA 1
ATOM 1591 C C . LEU A 1 211 ? -13.405 0.252 24.000 1.00 91.75 211 LEU A C 1
ATOM 1593 O O . LEU A 1 211 ? -12.713 -0.321 24.837 1.00 91.75 211 LEU A O 1
ATOM 1597 N N . VAL A 1 212 ? -13.861 1.491 24.176 1.00 85.50 212 VAL A N 1
ATOM 1598 C CA . VAL A 1 212 ? -13.628 2.283 25.383 1.00 85.50 212 VAL A CA 1
ATOM 1599 C C . VAL A 1 212 ? -14.976 2.771 25.900 1.00 85.50 212 VAL A C 1
ATOM 1601 O O . VAL A 1 212 ? -15.381 3.897 25.630 1.00 85.50 212 VAL A O 1
ATOM 1604 N N . SER A 1 213 ? -15.701 1.902 26.606 1.00 77.12 213 SER A N 1
ATOM 1605 C CA . SER A 1 213 ? -16.860 2.314 27.399 1.00 77.12 213 SER A CA 1
ATOM 1606 C C . SER A 1 213 ? -16.406 2.773 28.774 1.00 77.12 213 SER A C 1
ATOM 1608 O O . SER A 1 213 ? -15.743 2.027 29.496 1.00 77.12 213 SER A O 1
ATOM 1610 N N . ASP A 1 214 ? -16.777 3.991 29.148 1.00 72.94 214 ASP A N 1
ATOM 1611 C CA . ASP A 1 214 ? -16.642 4.440 30.526 1.00 72.94 214 ASP A CA 1
ATOM 1612 C C . ASP A 1 214 ? -17.602 3.637 31.417 1.00 72.94 214 ASP A C 1
ATOM 1614 O O . ASP A 1 214 ? -18.818 3.704 31.240 1.00 72.94 214 ASP A O 1
ATOM 1618 N N . LEU A 1 215 ? -17.056 2.880 32.375 1.00 76.12 215 LEU A N 1
ATOM 1619 C CA . LEU A 1 215 ? -17.847 2.103 33.334 1.00 76.12 215 LEU A CA 1
ATOM 1620 C C . LEU A 1 215 ? -18.725 3.010 34.207 1.00 76.12 215 LEU A C 1
ATOM 1622 O O . LEU A 1 215 ? -19.786 2.588 34.650 1.00 76.12 215 LEU A O 1
ATOM 1626 N N . ILE A 1 216 ? -18.300 4.256 34.443 1.00 74.88 216 ILE A N 1
ATOM 1627 C CA . ILE A 1 216 ? -19.045 5.226 35.258 1.00 74.88 216 ILE A CA 1
ATOM 1628 C C . ILE A 1 216 ? -20.318 5.682 34.535 1.00 74.88 216 ILE A C 1
ATOM 1630 O O . ILE A 1 216 ? -21.327 5.971 35.175 1.00 74.88 216 ILE A O 1
ATOM 1634 N N . SER A 1 217 ? -20.274 5.739 33.203 1.00 69.94 217 SER A N 1
ATOM 1635 C CA . SER A 1 217 ? -21.403 6.157 32.368 1.00 69.94 217 SER A CA 1
ATOM 1636 C C . SER A 1 217 ? -22.329 4.993 31.986 1.00 69.94 217 SER A C 1
ATOM 1638 O O . SER A 1 217 ? -23.400 5.220 31.418 1.00 69.94 217 SER A O 1
ATOM 1640 N N . ASP A 1 218 ? -21.948 3.752 32.302 1.00 74.25 218 ASP A N 1
ATOM 1641 C CA . ASP A 1 218 ? -22.813 2.588 32.144 1.00 74.25 218 ASP A CA 1
ATOM 1642 C C . ASP A 1 218 ? -23.914 2.622 33.217 1.00 74.25 218 ASP A C 1
ATOM 1644 O O . ASP A 1 218 ? -23.648 2.591 34.416 1.00 74.25 218 ASP A O 1
ATOM 1648 N N . THR A 1 219 ? -25.172 2.704 32.781 1.00 75.69 219 THR A N 1
ATOM 1649 C CA . THR A 1 219 ? -26.362 2.651 33.658 1.00 75.69 219 THR A CA 1
ATOM 1650 C C . THR A 1 219 ? -26.950 1.242 33.761 1.00 75.69 219 THR A C 1
ATOM 1652 O O . THR A 1 219 ? -27.914 1.013 34.490 1.00 75.69 219 THR A O 1
ATOM 1655 N N . THR A 1 220 ? -26.345 0.284 33.060 1.00 76.12 220 THR A N 1
ATOM 1656 C CA . THR A 1 220 ? -26.647 -1.147 33.084 1.00 76.12 220 THR A CA 1
ATOM 1657 C C . THR A 1 220 ? -25.462 -2.011 33.545 1.00 76.12 220 THR A C 1
ATOM 1659 O O . THR A 1 220 ? -25.369 -3.153 33.092 1.00 76.12 220 THR A O 1
ATOM 1662 N N . PRO A 1 221 ? -24.550 -1.534 34.422 1.00 75.44 221 PRO A N 1
ATOM 1663 C CA . PRO A 1 221 ? -23.276 -2.198 34.635 1.00 75.44 221 PRO A CA 1
ATOM 1664 C C . PRO A 1 221 ? -23.513 -3.600 35.186 1.00 75.44 221 PRO A C 1
ATOM 1666 O O . PRO A 1 221 ? -23.998 -3.794 36.302 1.00 75.44 221 PRO A O 1
ATOM 1669 N N . GLN A 1 222 ? -23.152 -4.599 34.389 1.00 77.81 222 GLN A N 1
ATOM 1670 C CA . GLN A 1 222 ? -23.094 -5.983 34.825 1.00 77.81 222 GLN A CA 1
ATOM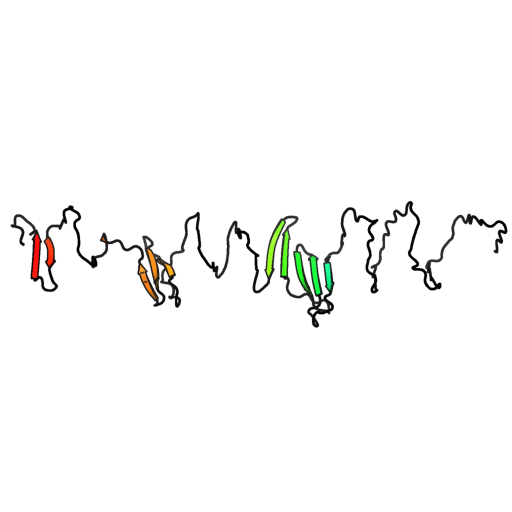 1671 C C . GLN A 1 222 ? -21.633 -6.305 35.106 1.00 77.81 222 GLN A C 1
ATOM 1673 O O . GLN A 1 222 ? -20.837 -6.494 34.193 1.00 77.81 222 GLN A O 1
ATOM 1678 N N . LEU A 1 223 ? -21.270 -6.396 36.388 1.00 79.00 223 LEU A N 1
ATOM 1679 C CA . LEU A 1 223 ? -19.890 -6.675 36.810 1.00 79.00 223 LEU A CA 1
ATOM 1680 C C . LEU A 1 223 ? -19.430 -8.116 36.505 1.00 79.00 223 LEU A C 1
ATOM 1682 O O . LEU A 1 223 ? -18.324 -8.498 36.876 1.00 79.00 223 LEU A O 1
ATOM 1686 N N . GLY A 1 224 ? -20.268 -8.924 35.842 1.00 74.88 224 GLY A N 1
ATOM 1687 C CA . GLY A 1 224 ? -19.923 -10.248 35.309 1.00 74.88 224 GLY A CA 1
ATOM 1688 C C . GLY A 1 224 ? -19.494 -11.295 36.346 1.00 74.88 224 GLY A C 1
ATOM 1689 O O . GLY A 1 224 ? -19.097 -12.393 35.963 1.00 74.88 224 GLY A O 1
ATOM 1690 N N . GLY A 1 225 ? -19.557 -10.983 37.645 1.00 82.81 225 GLY A N 1
ATOM 1691 C CA . GLY A 1 225 ? -19.049 -11.823 38.726 1.00 82.81 225 GLY A CA 1
ATOM 1692 C C . GLY A 1 225 ? -19.154 -11.168 40.107 1.00 82.81 225 GLY A C 1
ATOM 1693 O O . GLY A 1 225 ? -19.881 -10.194 40.302 1.00 82.81 225 GLY A O 1
ATOM 1694 N N . ASN A 1 226 ? -18.425 -11.724 41.082 1.00 84.00 226 ASN A N 1
ATOM 1695 C CA . ASN A 1 226 ? -18.394 -11.203 42.450 1.00 84.00 226 ASN A CA 1
ATOM 1696 C C . ASN A 1 226 ? -17.693 -9.837 42.491 1.00 84.00 226 ASN A C 1
ATOM 1698 O O . ASN A 1 226 ? -16.521 -9.731 42.128 1.00 84.00 226 ASN A O 1
ATOM 1702 N N . LEU A 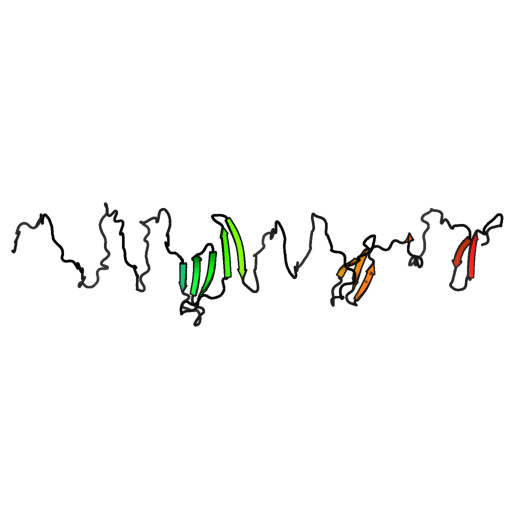1 227 ? -18.368 -8.816 43.020 1.00 87.38 227 LEU A N 1
ATOM 1703 C CA . LEU A 1 227 ? -17.729 -7.551 43.374 1.00 87.38 227 LEU A CA 1
ATOM 1704 C C . LEU A 1 227 ? -16.911 -7.741 44.660 1.00 87.38 227 LEU A C 1
ATOM 1706 O O . LEU A 1 227 ? -17.462 -7.820 45.757 1.00 87.38 227 LEU A O 1
ATOM 1710 N N . ALA A 1 228 ? -15.589 -7.820 44.533 1.00 87.25 228 ALA A N 1
ATOM 1711 C CA . ALA A 1 228 ? -14.687 -7.751 45.675 1.00 87.25 228 ALA A CA 1
ATOM 1712 C C . ALA A 1 228 ? -14.386 -6.284 45.989 1.00 87.25 228 ALA A C 1
ATOM 1714 O O . ALA A 1 228 ? -13.860 -5.563 45.145 1.00 87.25 228 ALA A O 1
ATOM 1715 N N . SER A 1 229 ? -14.667 -5.841 47.214 1.00 89.81 229 SER A N 1
ATOM 1716 C CA . SER A 1 229 ? -14.367 -4.463 47.614 1.00 89.81 229 SER A CA 1
ATOM 1717 C C . SER A 1 229 ? -12.867 -4.203 47.819 1.00 89.81 229 SER A C 1
ATOM 1719 O O . SER A 1 229 ? -12.451 -3.058 47.942 1.00 89.81 229 SER A O 1
ATOM 1721 N N . ASN A 1 230 ? -12.040 -5.259 47.866 1.00 89.12 230 ASN A N 1
ATOM 1722 C CA . ASN A 1 230 ? -10.588 -5.210 48.092 1.00 89.12 230 ASN A CA 1
ATOM 1723 C C . ASN A 1 230 ? -10.175 -4.388 49.325 1.00 89.12 230 ASN A C 1
ATOM 1725 O O . ASN A 1 230 ? -9.131 -3.741 49.335 1.00 89.12 230 ASN A O 1
ATOM 1729 N N . GLY A 1 231 ? -11.001 -4.436 50.375 1.00 91.25 231 GLY A N 1
ATOM 1730 C CA . GLY A 1 231 ? -10.761 -3.709 51.622 1.00 91.25 231 GLY A CA 1
ATOM 1731 C C . GLY A 1 231 ? -11.144 -2.230 51.571 1.00 91.25 231 GLY A C 1
ATOM 1732 O O . GLY A 1 231 ? -10.891 -1.521 52.540 1.00 91.25 231 GLY A O 1
ATOM 1733 N N . PHE A 1 232 ? -11.757 -1.773 50.478 1.00 91.75 232 PHE A N 1
ATOM 1734 C CA . PHE A 1 232 ? -12.372 -0.455 50.384 1.00 91.75 232 PHE A CA 1
ATOM 1735 C C . PHE A 1 232 ? -13.856 -0.519 50.739 1.00 91.75 232 PHE A C 1
ATOM 1737 O O . PHE A 1 232 ? -14.505 -1.563 50.610 1.00 91.75 232 PHE A O 1
ATOM 1744 N N . ASP A 1 233 ? -14.387 0.616 51.178 1.00 91.25 233 ASP A N 1
ATOM 1745 C CA . ASP A 1 233 ? -15.815 0.782 51.402 1.00 91.25 233 ASP A CA 1
ATOM 1746 C C . ASP A 1 233 ? -16.547 0.913 50.065 1.00 91.25 233 ASP A C 1
ATOM 1748 O O . ASP A 1 233 ? -16.065 1.547 49.124 1.00 91.25 233 ASP A O 1
ATOM 1752 N N . ILE A 1 234 ? -17.745 0.336 49.999 1.00 89.94 234 ILE A N 1
ATOM 1753 C CA . ILE A 1 234 ? -18.682 0.576 48.904 1.00 89.94 234 ILE A CA 1
ATOM 1754 C C . ILE A 1 234 ? -19.605 1.703 49.358 1.00 89.94 234 ILE A C 1
ATOM 1756 O O . ILE A 1 234 ? -20.471 1.503 50.211 1.00 89.94 234 ILE A O 1
ATOM 1760 N N . LEU A 1 235 ? -19.384 2.900 48.819 1.00 87.50 235 LEU A N 1
ATOM 1761 C CA . LEU A 1 235 ? -20.204 4.065 49.124 1.00 87.50 235 LEU A CA 1
ATOM 1762 C C . LEU A 1 235 ? -21.485 4.034 48.283 1.00 87.50 235 LEU A C 1
ATOM 1764 O O . LEU A 1 235 ? -21.421 4.015 47.058 1.00 87.50 235 LEU A O 1
ATOM 1768 N N . MET A 1 236 ? -22.632 4.075 48.954 1.00 87.19 236 MET A N 1
ATOM 1769 C CA . MET A 1 236 ? -23.952 4.242 48.342 1.00 87.19 236 MET A CA 1
ATOM 1770 C C . MET A 1 236 ? -24.464 5.635 48.722 1.00 87.19 236 MET A C 1
ATOM 1772 O O . MET A 1 236 ? -24.324 6.024 49.886 1.00 87.19 236 MET A O 1
ATOM 1776 N N . ALA A 1 237 ? -25.020 6.400 47.783 1.00 85.81 237 ALA A N 1
ATOM 1777 C CA . ALA A 1 237 ? -25.597 7.701 48.107 1.00 85.81 237 ALA A CA 1
ATOM 1778 C C . ALA A 1 237 ? -26.939 7.539 48.848 1.00 85.81 237 ALA A C 1
ATOM 1780 O O . ALA A 1 237 ? -27.510 6.449 48.948 1.00 85.81 237 ALA A O 1
ATOM 1781 N N . ASP A 1 238 ? -27.459 8.636 49.398 1.00 83.62 238 ASP A N 1
ATOM 1782 C CA . ASP A 1 238 ? -28.740 8.606 50.102 1.00 83.62 238 ASP A CA 1
ATOM 1783 C C . ASP A 1 238 ? -29.887 8.221 49.160 1.00 83.62 238 ASP A C 1
ATOM 1785 O O . ASP A 1 238 ? -30.071 8.818 48.101 1.00 83.62 238 ASP A O 1
ATOM 1789 N N . GLY A 1 239 ? -30.698 7.248 49.582 1.00 81.19 239 GLY A N 1
ATOM 1790 C CA . GLY A 1 239 ? -31.797 6.717 48.777 1.00 81.19 239 GLY A CA 1
ATOM 1791 C C . GLY A 1 239 ? -31.394 5.610 47.798 1.00 81.19 239 GLY A C 1
ATOM 1792 O O . GLY A 1 239 ? -32.293 4.943 47.276 1.00 81.19 239 GLY A O 1
ATOM 1793 N N . ASP A 1 240 ? -30.096 5.352 47.607 1.00 87.88 240 ASP A N 1
ATOM 1794 C CA . ASP A 1 240 ? -29.628 4.221 46.809 1.00 87.88 240 ASP A CA 1
ATOM 1795 C C . ASP A 1 240 ? -29.887 2.896 47.532 1.00 87.88 240 ASP A C 1
ATOM 1797 O O . ASP A 1 240 ? -29.816 2.793 48.764 1.00 87.88 240 ASP A O 1
ATOM 1801 N N . LYS A 1 241 ? -30.181 1.856 46.746 1.00 88.12 241 LYS A N 1
ATOM 1802 C CA . LYS A 1 241 ? -30.478 0.515 47.248 1.00 88.12 241 LYS A CA 1
ATOM 1803 C C . LYS A 1 241 ? -29.528 -0.510 46.656 1.00 88.12 241 LYS A C 1
ATOM 1805 O O . LYS A 1 241 ? -29.340 -0.557 45.446 1.00 88.12 241 LYS A O 1
ATOM 1810 N N . VAL A 1 242 ? -29.033 -1.403 47.501 1.00 89.44 242 VAL A N 1
ATOM 1811 C CA . VAL A 1 242 ? -28.517 -2.703 47.077 1.00 89.44 242 VAL A CA 1
ATOM 1812 C C . VAL A 1 242 ? -29.683 -3.681 47.116 1.00 89.44 242 VAL A C 1
ATOM 1814 O O . VAL A 1 242 ? -30.314 -3.847 48.160 1.00 89.44 242 VAL A O 1
ATOM 1817 N N . ILE A 1 243 ? -29.990 -4.303 45.982 1.00 87.50 243 ILE A N 1
ATOM 1818 C CA . ILE A 1 243 ? -31.075 -5.276 45.847 1.00 87.50 243 ILE A CA 1
ATOM 1819 C C . ILE A 1 243 ? -30.452 -6.632 45.534 1.00 87.50 243 ILE A C 1
ATOM 1821 O O . ILE A 1 243 ? -29.649 -6.751 44.612 1.00 87.50 243 ILE A O 1
ATOM 1825 N N . PHE A 1 244 ? -30.826 -7.650 46.300 1.00 87.38 244 PHE A N 1
ATOM 1826 C CA . PHE A 1 244 ? -30.414 -9.026 46.061 1.00 87.38 244 PHE A CA 1
ATOM 1827 C C . PHE A 1 244 ? -31.575 -9.797 45.431 1.00 87.38 244 PHE A C 1
ATOM 1829 O O . PHE A 1 244 ? -32.666 -9.846 46.003 1.00 87.38 244 PHE A O 1
ATOM 1836 N N . GLY A 1 245 ? -31.317 -10.401 44.269 1.00 84.44 245 GLY A N 1
ATOM 1837 C CA . GLY A 1 245 ? -32.304 -11.165 43.503 1.00 84.44 245 GLY A CA 1
ATOM 1838 C C . GLY A 1 245 ? -33.281 -10.300 42.696 1.00 84.44 245 GLY A C 1
ATOM 1839 O O . GLY A 1 245 ? -33.470 -9.113 42.964 1.00 84.44 245 GLY A O 1
ATOM 1840 N N . ASP A 1 246 ? -33.936 -10.919 41.712 1.00 80.44 246 ASP A N 1
ATOM 1841 C CA . ASP A 1 246 ? -34.795 -10.235 40.728 1.00 80.44 246 ASP A CA 1
ATOM 1842 C C . ASP A 1 246 ? -36.149 -9.768 41.305 1.00 80.44 246 ASP A C 1
ATOM 1844 O O . ASP A 1 246 ? -36.865 -8.987 40.679 1.00 80.44 246 ASP A O 1
ATOM 1848 N N . GLY A 1 247 ? -36.508 -10.226 42.510 1.00 79.88 247 GLY A N 1
ATOM 1849 C CA . GLY A 1 247 ? -37.757 -9.889 43.206 1.00 79.88 247 GLY A CA 1
ATOM 1850 C C . GLY A 1 247 ? -37.596 -8.949 44.402 1.00 79.88 247 GLY A C 1
ATOM 1851 O O . GLY A 1 247 ? -38.584 -8.623 45.061 1.00 79.88 247 GLY A O 1
ATOM 1852 N N . GLY A 1 248 ? -36.369 -8.512 44.699 1.00 79.81 248 GLY A N 1
ATOM 1853 C CA . GLY A 1 248 ? -36.075 -7.774 45.922 1.00 79.81 248 GLY A CA 1
ATOM 1854 C C . GLY A 1 248 ? -36.121 -8.637 47.177 1.00 79.81 248 GLY A C 1
ATOM 1855 O O . GLY A 1 248 ? -36.633 -8.182 48.200 1.00 79.81 248 GLY A O 1
ATOM 1856 N N . ASP A 1 249 ? -35.570 -9.849 47.090 1.00 85.44 249 ASP A N 1
ATOM 1857 C CA . ASP A 1 249 ? -35.518 -10.821 48.187 1.00 85.44 249 ASP A CA 1
ATOM 1858 C C . ASP A 1 249 ? -34.855 -10.218 49.433 1.00 85.44 249 ASP A C 1
ATOM 1860 O O . ASP A 1 249 ? -35.317 -10.431 50.554 1.00 85.44 249 ASP A O 1
ATOM 1864 N N . MET A 1 250 ? -33.809 -9.409 49.229 1.00 87.44 250 MET A N 1
ATOM 1865 C CA . MET A 1 250 ? -33.242 -8.534 50.255 1.00 87.44 250 MET A CA 1
ATOM 1866 C C . MET A 1 250 ? -32.937 -7.150 49.683 1.00 87.44 250 MET A C 1
ATOM 1868 O O . MET A 1 250 ? -32.532 -7.016 48.526 1.00 87.44 250 MET A O 1
ATOM 1872 N N . GLN A 1 251 ? -33.121 -6.115 50.503 1.00 88.69 251 GLN A N 1
ATOM 1873 C CA . GLN A 1 251 ? -32.832 -4.731 50.134 1.00 88.69 251 GLN A CA 1
ATOM 1874 C C . GLN A 1 251 ? -32.074 -4.042 51.264 1.00 88.69 251 GLN A C 1
ATOM 1876 O O . GLN A 1 251 ? -32.615 -3.877 52.352 1.00 88.69 251 GLN A O 1
ATOM 1881 N N . MET A 1 252 ? -30.865 -3.566 50.980 1.00 88.88 252 MET A N 1
ATOM 1882 C CA . MET A 1 252 ? -30.100 -2.719 51.895 1.00 88.88 252 MET A CA 1
ATOM 1883 C C . MET A 1 252 ? -30.099 -1.297 51.357 1.00 88.88 252 MET A C 1
ATOM 1885 O O . MET A 1 252 ? -29.728 -1.080 50.205 1.00 88.88 252 MET A O 1
ATOM 1889 N N . TYR A 1 253 ? -30.526 -0.324 52.158 1.00 86.06 253 TYR A N 1
ATOM 1890 C CA . TYR A 1 253 ? -30.553 1.067 51.712 1.00 86.06 253 TYR A CA 1
ATOM 1891 C C . TYR A 1 253 ? -30.476 2.060 52.862 1.00 86.06 253 TYR A C 1
ATOM 1893 O O . TYR A 1 253 ? -30.986 1.819 53.965 1.00 86.06 253 TYR A O 1
ATOM 1901 N N . ASN A 1 254 ? -29.869 3.212 52.577 1.00 81.88 254 ASN A N 1
ATOM 1902 C CA . ASN A 1 254 ? -29.926 4.346 53.483 1.00 81.88 254 ASN A CA 1
ATOM 1903 C C . ASN A 1 254 ? -31.211 5.140 53.234 1.00 81.88 254 ASN A C 1
ATOM 1905 O O . ASN A 1 254 ? -31.574 5.428 52.092 1.00 81.88 254 ASN A O 1
ATOM 1909 N N . VAL A 1 255 ? -31.928 5.480 54.302 1.00 75.12 255 VAL A N 1
ATOM 1910 C CA . VAL A 1 255 ? -33.161 6.268 54.205 1.00 75.12 255 VAL A CA 1
ATOM 1911 C C . VAL A 1 255 ? -32.779 7.744 54.206 1.00 75.12 255 VAL A C 1
ATOM 1913 O O . VAL A 1 255 ? -32.004 8.169 55.054 1.00 75.12 255 VAL A O 1
ATOM 1916 N N . THR A 1 256 ? -33.334 8.548 53.300 1.00 74.12 256 THR A N 1
ATOM 1917 C CA . THR A 1 256 ? -33.105 10.002 53.316 1.00 74.12 256 THR A CA 1
ATOM 1918 C C . THR A 1 256 ? -33.626 10.612 54.627 1.00 74.12 256 THR A C 1
ATOM 1920 O O . THR A 1 256 ? -34.818 10.490 54.924 1.00 74.12 256 THR A O 1
ATOM 1923 N N . GLY A 1 257 ? -32.763 11.294 55.391 1.00 73.19 257 GLY A N 1
ATOM 1924 C CA . GLY A 1 257 ? -33.104 11.986 56.647 1.00 73.19 257 GLY A CA 1
ATOM 1925 C C . GLY A 1 257 ? -32.604 11.283 57.919 1.00 73.19 257 GLY A C 1
ATOM 1926 O O . GLY A 1 257 ? -31.792 10.372 57.861 1.00 73.19 257 GLY A O 1
ATOM 1927 N N . THR A 1 258 ? -33.087 11.690 59.100 1.00 67.94 258 THR A N 1
ATOM 1928 C CA . THR A 1 258 ? -32.696 11.127 60.418 1.00 67.94 258 THR A CA 1
ATOM 1929 C C . THR A 1 258 ? -33.244 9.713 60.690 1.00 67.94 258 THR A C 1
ATOM 1931 O O . THR A 1 258 ? -33.362 9.295 61.843 1.00 67.94 258 THR A O 1
ATOM 1934 N N . GLY A 1 259 ? -33.627 8.981 59.643 1.00 60.53 259 GLY A N 1
ATOM 1935 C CA . GLY A 1 259 ? -34.172 7.633 59.744 1.00 60.53 259 GLY A CA 1
ATOM 1936 C C . GLY A 1 259 ? -33.082 6.589 59.975 1.00 60.53 259 GLY A C 1
ATOM 1937 O O . GLY A 1 259 ? -31.974 6.701 59.463 1.00 60.53 259 GLY A O 1
ATOM 1938 N N . THR A 1 260 ? -33.404 5.548 60.737 1.00 60.50 260 THR A N 1
ATOM 1939 C CA . THR A 1 260 ? -32.556 4.362 60.885 1.00 60.50 260 THR A CA 1
ATOM 1940 C C . THR A 1 260 ? -32.441 3.615 59.554 1.00 60.50 260 THR A C 1
ATOM 1942 O O . THR A 1 260 ? -33.457 3.272 58.945 1.00 60.50 260 THR A O 1
ATOM 1945 N N . SER A 1 261 ? -31.208 3.355 59.108 1.00 67.12 261 SER A N 1
ATOM 1946 C CA . SER A 1 261 ? -30.909 2.532 57.929 1.00 67.12 261 SER A CA 1
ATOM 1947 C C . SER A 1 261 ? -31.558 1.147 58.051 1.00 67.12 261 SER A C 1
ATOM 1949 O O . SER A 1 261 ? -31.704 0.620 59.159 1.00 67.12 261 SER A O 1
ATOM 1951 N N . LYS A 1 262 ? -31.971 0.562 56.920 1.00 66.69 262 LYS A N 1
ATOM 1952 C CA . LYS A 1 262 ? -32.613 -0.760 56.877 1.00 66.69 262 LYS A CA 1
ATOM 1953 C C . LYS A 1 262 ? -31.708 -1.772 56.177 1.00 66.69 262 LYS A C 1
ATOM 1955 O O . LYS A 1 262 ? -31.100 -1.453 55.155 1.00 66.69 262 LYS A O 1
ATOM 1960 N N . ILE A 1 263 ? -31.646 -2.968 56.759 1.00 70.88 263 ILE A N 1
ATOM 1961 C CA . ILE A 1 263 ? -31.040 -4.187 56.211 1.00 70.88 263 ILE A CA 1
ATOM 1962 C C . ILE A 1 263 ? -32.157 -5.221 56.112 1.00 70.88 263 ILE A C 1
ATOM 1964 O O . ILE A 1 263 ? -32.963 -5.270 57.074 1.00 70.88 263 ILE A O 1
#

pLDDT: mean 78.03, std 17.3, range [40.53, 97.75]